Protein AF-A0A0P6X400-F1 (afdb_monomer_lite)

Organism: NCBI:txid1134406

Foldseek 3Di:
DDDDVVVLVVVLVVLVVVLVVLVVVVVVDPDDDPVVVVVSVVVNVVSVVVNVVSVCVNCVPPVVLVVVVVVLVVVLVVLVVVLVVLVVVLVVLVVVCVPDDPVCNVVSVVVNVVSVVVNVVSVVVNVVSVVVVVVSVVVVVVVVVVVVVVVVVVVVVVVCVVDPDDDDDDDDDPPPPPPPPPPVVVVVVVVVVVVVVVVVVVVLVPDPPVVVVCVVDDPDLDQAAADPVLLVVQVVVCVVPLWDKWKWQQPDPLPVLVVVVLVLPFKDWDWDQDPNDTWIFIAGPVRHTSGTTDDPDPPGRPNNNVVNVVVSVVQFPPPDPDTQDNPFDWDDDPPPRSIIITIGRGDDPPPDD

Secondary structure (DSSP, 8-state):
----HHHHHHHHHHHHHHHHHHHHHHHH-SS--HHHHHHHHHHHHHHHHHHHHHHHHHHTTHHHHHHHHHHHHHHHHHHHHHHHHHHHHHHHHHHHHHHS-TTSHHHHHHHHHHHHHHHHHHHHHHHHHHHHHHHHHHHHHHHHHHHHHHHHHHHHHHHHTT--S-------PPP--TT---HHHHHHHHHHHHHHHHHHHHHHHHS-HHHHHHHHH----PPPPP-HHHHHHHHHHHHHHSEEEEEEE--S-HHHHHHHHHHTPSPEEEEEEETTEEEEEEE-TT--EEEEEP-S-TTS-HHHHHHHHHHHHHHS---SS-PPPTT--EE---TTS-EEEEEEE--------

Radius of gyration: 32.49 Å; chains: 1; bounding box: 90×59×94 Å

Structure (mmCIF, N/CA/C/O backbone):
data_AF-A0A0P6X400-F1
#
_entry.id   AF-A0A0P6X400-F1
#
loop_
_atom_site.group_PDB
_atom_site.id
_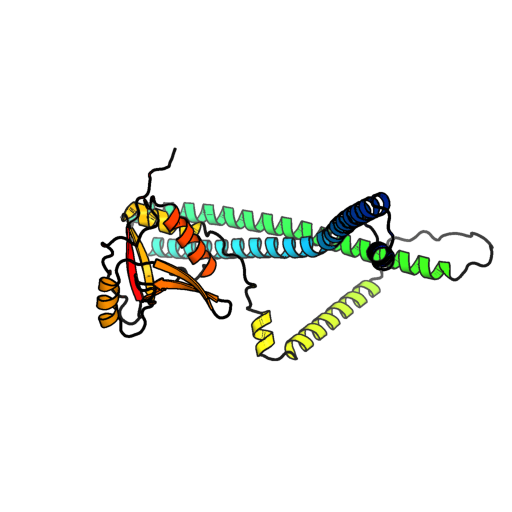atom_site.type_symbol
_atom_site.label_atom_id
_atom_site.label_alt_id
_atom_site.label_comp_id
_atom_site.label_asym_id
_atom_site.label_entity_id
_atom_site.label_seq_id
_atom_site.pdbx_PDB_ins_code
_atom_site.Cartn_x
_atom_site.Cartn_y
_atom_site.Cartn_z
_atom_site.occupancy
_atom_site.B_iso_or_equiv
_atom_site.auth_seq_id
_atom_site.auth_comp_id
_atom_site.auth_asym_id
_atom_site.auth_atom_id
_atom_site.pdbx_PDB_model_num
ATOM 1 N N . MET A 1 1 ? 20.845 -20.833 -17.112 1.00 41.06 1 MET A N 1
ATOM 2 C CA . MET A 1 1 ? 22.098 -20.652 -17.879 1.00 41.06 1 MET A CA 1
ATOM 3 C C . MET A 1 1 ? 22.479 -19.188 -17.724 1.00 41.06 1 MET A C 1
ATOM 5 O O . MET A 1 1 ? 21.819 -18.347 -18.312 1.00 41.06 1 MET A O 1
ATOM 9 N N . THR A 1 2 ? 23.413 -18.855 -16.832 1.00 45.88 2 THR A N 1
ATOM 10 C CA . THR A 1 2 ? 23.735 -17.453 -16.524 1.00 45.88 2 THR A CA 1
ATOM 11 C C . THR A 1 2 ? 24.578 -16.870 -17.655 1.00 45.88 2 THR A C 1
ATOM 13 O O . THR A 1 2 ? 25.769 -17.155 -17.790 1.00 45.88 2 THR A O 1
ATOM 16 N N . ILE A 1 3 ? 23.947 -16.093 -18.535 1.00 58.75 3 ILE A N 1
ATOM 17 C CA . ILE A 1 3 ? 24.665 -15.354 -19.572 1.00 58.75 3 ILE A CA 1
ATOM 18 C C . ILE A 1 3 ? 25.477 -14.275 -18.850 1.00 58.75 3 ILE A C 1
ATOM 20 O O . ILE A 1 3 ? 24.936 -13.489 -18.079 1.00 58.75 3 ILE A O 1
ATOM 24 N N . ASN A 1 4 ? 26.795 -14.257 -19.055 1.00 73.88 4 ASN A N 1
ATOM 25 C CA . ASN A 1 4 ? 27.668 -13.226 -18.494 1.00 73.88 4 ASN A CA 1
ATOM 26 C C . ASN A 1 4 ? 27.120 -11.847 -18.889 1.00 73.88 4 ASN A C 1
ATOM 28 O O . ASN A 1 4 ? 27.061 -11.554 -20.084 1.00 73.88 4 ASN A O 1
ATOM 32 N N . SER A 1 5 ? 26.745 -11.016 -17.910 1.00 68.81 5 SER A N 1
ATOM 33 C CA . SER A 1 5 ? 26.059 -9.742 -18.155 1.00 68.81 5 SER A CA 1
ATOM 34 C C . SER A 1 5 ? 26.814 -8.858 -19.148 1.00 68.81 5 SER A C 1
ATOM 36 O O . SER A 1 5 ? 26.199 -8.277 -20.032 1.00 68.81 5 SER A O 1
ATOM 38 N N . LYS A 1 6 ? 28.154 -8.843 -19.124 1.00 74.12 6 LYS A N 1
ATOM 39 C CA . LYS A 1 6 ? 28.963 -8.090 -20.101 1.00 74.12 6 LYS A CA 1
ATOM 40 C C . LYS A 1 6 ? 28.822 -8.620 -21.530 1.00 74.12 6 LYS A C 1
ATOM 42 O O . LYS A 1 6 ? 28.758 -7.836 -22.471 1.00 74.12 6 LYS A O 1
ATOM 47 N N . LYS A 1 7 ? 28.763 -9.946 -21.702 1.00 78.31 7 LYS A N 1
ATOM 48 C CA . LYS A 1 7 ? 28.518 -10.569 -23.014 1.00 78.31 7 LYS A CA 1
ATOM 49 C C . LYS A 1 7 ? 27.079 -10.338 -23.465 1.00 78.31 7 LYS A C 1
ATOM 51 O O . LYS A 1 7 ? 26.870 -10.093 -24.645 1.00 78.31 7 LYS A O 1
ATOM 56 N N . ALA A 1 8 ? 26.124 -10.364 -22.534 1.00 78.44 8 ALA A N 1
ATOM 57 C CA . ALA A 1 8 ? 24.726 -10.064 -22.815 1.00 78.44 8 ALA A CA 1
ATOM 58 C C . ALA A 1 8 ? 24.560 -8.621 -23.317 1.00 78.44 8 ALA A C 1
ATOM 60 O O . ALA A 1 8 ? 23.994 -8.410 -24.383 1.00 78.44 8 ALA A O 1
ATOM 61 N N . TRP A 1 9 ? 25.152 -7.643 -22.625 1.00 78.06 9 TRP A N 1
ATOM 62 C CA . TRP A 1 9 ? 25.169 -6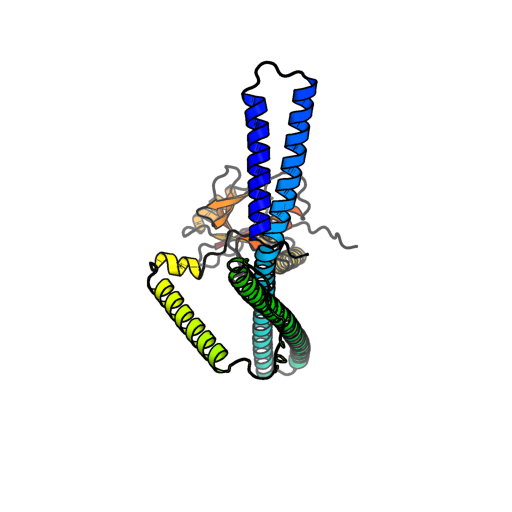.241 -23.053 1.00 78.06 9 TRP A CA 1
ATOM 63 C C . TRP A 1 9 ? 25.850 -6.047 -24.410 1.00 78.06 9 TRP A C 1
ATOM 65 O O . TRP A 1 9 ? 25.322 -5.333 -25.256 1.00 78.06 9 TRP A O 1
ATOM 75 N N . GLY A 1 10 ? 26.980 -6.718 -24.658 1.00 85.19 10 GLY A N 1
ATOM 76 C CA . GLY A 1 10 ? 27.633 -6.686 -25.971 1.00 85.19 10 GLY A CA 1
ATOM 77 C C . GLY A 1 10 ? 26.743 -7.233 -27.092 1.00 85.19 10 GLY A C 1
ATOM 78 O O . GLY A 1 10 ? 26.692 -6.655 -28.175 1.00 85.19 10 GLY A O 1
ATOM 79 N N . PHE A 1 11 ? 25.997 -8.306 -26.818 1.00 83.50 11 PHE A N 1
ATOM 80 C CA . PHE A 1 11 ? 25.040 -8.885 -27.761 1.00 83.50 11 PHE A CA 1
ATOM 81 C C . PHE A 1 11 ? 23.856 -7.940 -28.006 1.00 83.50 11 PHE A C 1
ATOM 83 O O . PHE A 1 11 ? 23.514 -7.678 -29.153 1.00 83.50 11 PHE A O 1
ATOM 90 N N . LEU A 1 12 ? 23.287 -7.351 -26.951 1.00 81.50 12 LEU A N 1
ATOM 91 C CA . LEU A 1 12 ? 22.214 -6.360 -27.059 1.00 81.50 12 LEU A CA 1
ATOM 92 C C . LEU A 1 12 ? 22.645 -5.156 -27.912 1.00 81.50 12 LEU A C 1
ATOM 94 O O . LEU A 1 12 ? 21.946 -4.790 -28.854 1.00 81.50 12 LEU A O 1
ATOM 98 N N . ILE A 1 13 ? 23.817 -4.578 -27.630 1.00 84.62 13 ILE A N 1
ATOM 99 C CA . ILE A 1 13 ? 24.364 -3.449 -28.397 1.00 84.62 13 ILE A CA 1
ATOM 100 C C . ILE A 1 13 ? 24.556 -3.844 -29.864 1.00 84.62 13 ILE A C 1
ATOM 102 O O . ILE A 1 13 ? 24.178 -3.084 -30.753 1.00 84.62 13 ILE A O 1
ATOM 106 N N . PHE A 1 14 ? 25.085 -5.042 -30.131 1.00 88.06 14 PHE A N 1
ATOM 107 C CA . PHE A 1 14 ? 25.232 -5.552 -31.493 1.00 88.06 14 PHE A CA 1
ATOM 108 C C . PHE A 1 14 ? 23.884 -5.628 -32.230 1.00 88.06 14 PHE A C 1
ATOM 110 O O . PHE A 1 14 ? 23.781 -5.142 -33.355 1.00 88.06 14 PHE A O 1
ATOM 117 N N . PHE A 1 15 ? 22.837 -6.160 -31.593 1.00 83.25 15 PHE A N 1
ATOM 118 C CA . PHE A 1 15 ? 21.495 -6.239 -32.183 1.00 83.25 15 PHE A CA 1
ATOM 119 C C . PHE A 1 15 ? 20.856 -4.864 -32.406 1.00 83.25 15 PHE A C 1
ATOM 121 O O . PHE A 1 15 ? 20.209 -4.651 -33.431 1.00 83.25 15 PHE A O 1
ATOM 128 N N . ILE A 1 16 ? 21.074 -3.911 -31.497 1.00 82.00 16 ILE A N 1
ATOM 129 C CA . ILE A 1 16 ? 20.609 -2.527 -31.660 1.00 82.00 16 ILE A CA 1
ATOM 130 C C . ILE A 1 16 ? 21.299 -1.872 -32.863 1.00 82.00 16 ILE A C 1
ATOM 132 O O . ILE A 1 16 ? 20.623 -1.308 -33.722 1.00 82.00 16 ILE A O 1
ATOM 136 N N . VAL A 1 17 ? 22.627 -1.990 -32.973 1.00 88.56 17 VAL A N 1
ATOM 137 C CA . VAL A 1 17 ? 23.395 -1.441 -34.105 1.00 88.56 17 VAL A CA 1
ATOM 138 C C . VAL A 1 17 ? 22.963 -2.082 -35.425 1.00 88.56 17 VAL A C 1
ATOM 140 O O . VAL A 1 17 ? 22.798 -1.380 -36.425 1.00 88.56 17 VAL A O 1
ATOM 143 N N . LEU A 1 18 ? 22.732 -3.396 -35.434 1.00 88.00 18 LEU A N 1
ATOM 144 C CA . LEU A 1 18 ? 22.256 -4.119 -36.611 1.00 88.00 18 LEU A CA 1
ATOM 145 C C . LEU A 1 18 ? 20.854 -3.650 -37.036 1.00 88.00 18 LEU A C 1
ATOM 147 O O . LEU A 1 18 ? 20.630 -3.390 -38.217 1.00 88.00 18 LEU A O 1
ATOM 151 N N . SER A 1 19 ? 19.943 -3.464 -36.078 1.00 84.69 19 SER A N 1
ATOM 152 C CA . SER A 1 19 ? 18.591 -2.947 -36.323 1.00 84.69 19 SER A CA 1
ATOM 153 C C . SER A 1 19 ? 18.614 -1.520 -36.891 1.00 84.69 19 SER A C 1
ATOM 155 O O . SER A 1 19 ? 17.977 -1.243 -37.909 1.00 84.69 19 SER A O 1
ATOM 157 N N . ILE A 1 20 ? 19.433 -0.630 -36.312 1.00 83.62 20 ILE A N 1
ATOM 158 C CA . ILE A 1 20 ? 19.628 0.742 -36.814 1.00 83.62 20 ILE A CA 1
ATOM 159 C C . ILE A 1 20 ? 20.203 0.725 -38.235 1.00 83.62 20 ILE A C 1
ATOM 161 O O . ILE A 1 20 ? 19.745 1.477 -39.092 1.00 83.62 20 ILE A O 1
ATOM 165 N N . SER A 1 21 ? 21.170 -0.153 -38.510 1.00 86.94 21 SER A N 1
ATOM 166 C CA . SER A 1 21 ? 21.789 -0.269 -39.836 1.00 86.94 21 SER A CA 1
ATOM 167 C C . SER A 1 21 ? 20.767 -0.656 -40.904 1.00 86.94 21 SER A C 1
ATOM 169 O O . SER A 1 21 ? 20.756 -0.078 -41.987 1.00 86.94 21 SER A O 1
ATOM 171 N N . VAL A 1 22 ? 19.858 -1.580 -40.586 1.00 85.00 22 VAL A N 1
ATOM 172 C CA . VAL A 1 22 ? 18.764 -1.972 -41.486 1.00 85.00 22 VAL A CA 1
ATOM 173 C C . VAL A 1 22 ? 17.810 -0.806 -41.736 1.00 85.00 22 VAL A C 1
ATOM 175 O O . VAL A 1 22 ? 17.418 -0.564 -42.878 1.00 85.00 22 VAL A O 1
ATOM 178 N N . PHE A 1 23 ? 17.488 -0.039 -40.694 1.00 81.69 23 PHE A N 1
ATOM 179 C CA . PHE A 1 23 ? 16.634 1.141 -40.814 1.00 81.69 23 PHE A CA 1
ATOM 180 C C . PHE A 1 23 ? 17.273 2.232 -41.691 1.00 81.69 23 PHE A C 1
ATOM 182 O O . PHE A 1 23 ? 16.600 2.821 -42.535 1.00 81.69 23 PHE A O 1
ATOM 189 N N . LEU A 1 24 ? 18.582 2.465 -41.543 1.00 84.75 24 LEU A N 1
ATOM 190 C CA . LEU A 1 24 ? 19.340 3.422 -42.354 1.00 84.75 24 LEU A CA 1
ATOM 191 C C . LEU A 1 24 ? 19.434 2.993 -43.823 1.00 84.75 24 LEU A C 1
ATOM 193 O O . LEU A 1 24 ? 19.258 3.826 -44.709 1.00 84.75 24 LEU A O 1
ATOM 197 N N . ILE A 1 25 ? 19.662 1.703 -44.096 1.00 86.50 25 ILE A N 1
ATOM 198 C CA . ILE A 1 25 ? 19.693 1.171 -45.468 1.00 86.50 25 ILE A CA 1
ATOM 199 C C . ILE A 1 25 ? 18.339 1.379 -46.153 1.00 86.50 25 ILE A C 1
ATOM 201 O O . ILE A 1 25 ? 18.301 1.815 -47.304 1.00 86.50 25 ILE A O 1
ATOM 205 N N . GLN A 1 26 ? 17.235 1.126 -45.445 1.00 82.38 26 GLN A N 1
ATOM 206 C CA . GLN A 1 26 ? 15.895 1.387 -45.968 1.00 82.38 26 GLN A CA 1
ATOM 207 C C . GLN A 1 26 ? 15.656 2.885 -46.209 1.00 82.38 26 GLN A C 1
ATOM 209 O O . GLN A 1 26 ? 15.068 3.240 -47.222 1.00 82.38 26 GLN A O 1
ATOM 214 N N . ALA A 1 27 ? 16.128 3.761 -45.316 1.00 80.06 27 ALA A N 1
ATOM 215 C CA . ALA A 1 27 ? 15.918 5.205 -45.420 1.00 80.06 27 ALA A CA 1
ATOM 216 C C . ALA A 1 27 ? 16.695 5.870 -46.572 1.00 80.06 27 ALA A C 1
ATOM 218 O O . ALA A 1 27 ? 16.229 6.859 -47.128 1.00 80.06 27 ALA A O 1
ATOM 219 N N . ILE A 1 28 ? 17.877 5.352 -46.923 1.00 87.44 28 ILE A N 1
ATOM 220 C CA . ILE A 1 28 ? 18.737 5.913 -47.984 1.00 87.44 28 ILE A CA 1
ATOM 221 C C . ILE A 1 28 ? 18.359 5.365 -49.371 1.00 87.44 28 ILE A C 1
ATOM 223 O O . ILE A 1 28 ? 18.670 5.965 -50.401 1.00 87.44 28 ILE A O 1
ATOM 227 N N . SER A 1 29 ? 17.685 4.218 -49.419 1.00 86.81 29 SER A N 1
ATOM 228 C CA . SER A 1 29 ? 17.371 3.543 -50.673 1.00 86.81 29 SER A CA 1
ATOM 229 C C . SER A 1 29 ? 16.054 4.050 -51.263 1.00 86.81 29 SER A C 1
ATOM 231 O O . SER A 1 29 ? 14.976 3.586 -50.901 1.00 86.81 29 SER A O 1
ATOM 233 N N . ASN A 1 30 ? 16.156 4.989 -52.205 1.00 75.88 30 ASN A N 1
ATOM 234 C CA . ASN A 1 30 ? 15.000 5.643 -52.832 1.00 75.88 30 ASN A CA 1
ATOM 235 C C . ASN A 1 30 ? 14.200 4.742 -53.797 1.00 75.88 30 ASN A C 1
ATOM 237 O O . ASN A 1 30 ? 13.030 5.021 -54.031 1.00 75.88 30 ASN A O 1
ATOM 241 N N . ASP A 1 31 ? 14.796 3.659 -54.312 1.00 82.12 31 ASP A N 1
ATOM 242 C CA . ASP A 1 31 ? 14.171 2.728 -55.271 1.00 82.12 31 ASP A CA 1
ATOM 243 C C . ASP A 1 31 ? 14.173 1.287 -54.743 1.00 82.12 31 ASP A C 1
ATOM 245 O O . ASP A 1 31 ? 14.819 0.380 -55.277 1.00 82.12 31 ASP A O 1
ATOM 249 N N . LEU A 1 32 ? 13.462 1.060 -53.640 1.00 81.31 32 LEU A N 1
ATOM 250 C CA . LEU A 1 32 ? 13.300 -0.279 -53.093 1.00 81.31 32 LEU A CA 1
ATOM 251 C C . LEU A 1 32 ? 12.150 -1.024 -53.777 1.00 81.31 32 LEU A C 1
ATOM 253 O O . LEU A 1 32 ? 11.036 -0.513 -53.871 1.00 81.31 32 LEU A O 1
ATOM 257 N N . SER A 1 33 ? 12.376 -2.273 -54.188 1.00 89.19 33 SER A N 1
ATOM 258 C CA . SER A 1 33 ? 11.267 -3.117 -54.638 1.00 89.19 33 SER A CA 1
ATOM 259 C C . SER A 1 33 ? 10.302 -3.403 -53.478 1.00 89.19 33 SER A C 1
ATOM 261 O O . SER A 1 33 ? 10.721 -3.555 -52.328 1.00 89.19 33 SER A O 1
ATOM 263 N N . ASN A 1 34 ? 9.007 -3.546 -53.780 1.00 81.69 34 ASN A N 1
ATOM 264 C CA . ASN A 1 34 ? 7.979 -3.863 -52.775 1.00 81.69 34 ASN A CA 1
ATOM 265 C C . ASN A 1 34 ? 8.313 -5.132 -51.967 1.00 81.69 34 ASN A C 1
ATOM 267 O O . ASN A 1 34 ? 8.018 -5.208 -50.778 1.00 81.69 34 ASN A O 1
ATOM 271 N N . VAL A 1 35 ? 8.972 -6.114 -52.595 1.00 81.00 35 VAL A N 1
ATOM 272 C CA . VAL A 1 35 ? 9.421 -7.349 -51.931 1.00 81.00 35 VAL A CA 1
ATOM 273 C C . VAL A 1 35 ? 10.499 -7.054 -50.885 1.00 81.00 35 VAL A C 1
ATOM 275 O O . VAL A 1 35 ? 10.451 -7.596 -49.782 1.00 81.00 35 VAL A O 1
ATOM 278 N N . LEU A 1 36 ? 11.447 -6.167 -51.199 1.00 78.00 36 LEU A N 1
ATOM 279 C CA . LEU A 1 36 ? 12.506 -5.770 -50.270 1.00 78.00 36 LEU A CA 1
ATOM 280 C C . LEU A 1 36 ? 11.944 -4.947 -49.097 1.00 78.00 36 LEU A C 1
ATOM 282 O O . LEU A 1 36 ? 12.418 -5.072 -47.971 1.00 78.00 36 LEU A O 1
ATOM 286 N N . LEU A 1 37 ? 10.898 -4.153 -49.345 1.00 78.75 37 LEU A N 1
ATOM 287 C CA . LEU A 1 37 ? 10.225 -3.361 -48.315 1.00 78.75 37 LEU A CA 1
ATOM 288 C C . LEU A 1 37 ? 9.506 -4.261 -47.302 1.00 78.75 37 LEU A C 1
ATOM 290 O O . LEU A 1 37 ? 9.697 -4.101 -46.099 1.00 78.75 37 LEU A O 1
ATOM 294 N N . VAL A 1 38 ? 8.761 -5.265 -47.779 1.00 77.50 38 VAL A N 1
ATOM 295 C CA . VAL A 1 38 ? 8.126 -6.279 -46.915 1.00 77.50 38 VAL A CA 1
ATOM 296 C C . VAL A 1 38 ? 9.173 -7.051 -46.105 1.00 77.50 38 VAL A C 1
ATOM 298 O O . VAL A 1 38 ? 8.971 -7.301 -44.917 1.00 77.50 38 VAL A O 1
ATOM 301 N N . PHE A 1 39 ? 10.312 -7.389 -46.715 1.00 77.94 39 PHE A N 1
ATOM 302 C CA . PHE A 1 39 ? 11.412 -8.052 -46.016 1.00 77.94 39 PHE A CA 1
ATOM 303 C C . PHE A 1 39 ? 11.998 -7.188 -44.887 1.00 77.94 39 PHE A C 1
ATOM 305 O O . PHE A 1 39 ? 12.233 -7.701 -43.792 1.00 77.94 39 PHE A O 1
ATOM 312 N N . PHE A 1 40 ? 12.192 -5.883 -45.105 1.00 81.50 40 PHE A N 1
ATOM 313 C CA . PHE A 1 40 ? 12.684 -4.989 -44.052 1.00 81.50 40 PHE A CA 1
ATOM 314 C C . PHE A 1 40 ? 11.688 -4.803 -42.909 1.00 81.50 40 PHE A C 1
ATOM 316 O O . PHE A 1 40 ? 12.104 -4.830 -41.751 1.00 81.50 40 PHE A O 1
ATOM 323 N N . GLU A 1 41 ? 10.392 -4.677 -43.194 1.00 71.00 41 GLU A N 1
ATOM 324 C CA . GLU A 1 41 ? 9.369 -4.611 -42.142 1.00 71.00 41 GLU A CA 1
ATOM 325 C C . GLU A 1 41 ? 9.322 -5.901 -41.310 1.00 71.00 41 GLU A C 1
ATOM 327 O O . GLU A 1 41 ? 9.269 -5.852 -40.079 1.00 71.00 41 GLU A O 1
ATOM 332 N N . PHE A 1 42 ? 9.454 -7.062 -41.956 1.00 76.44 42 PHE A N 1
ATOM 333 C CA . PHE A 1 42 ? 9.587 -8.335 -41.250 1.00 76.44 42 PHE A CA 1
ATOM 334 C C . PHE A 1 42 ? 10.839 -8.376 -40.358 1.00 76.44 42 PHE A C 1
ATOM 336 O O . PHE A 1 42 ? 10.767 -8.786 -39.199 1.00 76.44 42 PHE A O 1
ATOM 343 N N . LEU A 1 43 ? 11.987 -7.910 -40.858 1.00 75.62 43 LEU A N 1
ATOM 344 C CA . LEU A 1 43 ? 13.237 -7.907 -40.097 1.00 75.62 43 LEU A CA 1
ATOM 345 C C . LEU A 1 43 ? 13.169 -6.972 -38.874 1.00 75.62 43 LEU A C 1
ATOM 347 O O . LEU A 1 43 ? 13.633 -7.341 -37.794 1.00 75.62 43 LEU A O 1
ATOM 351 N N . LYS A 1 44 ? 12.540 -5.794 -39.012 1.00 76.12 44 LYS A N 1
ATOM 352 C CA . LYS A 1 44 ? 12.268 -4.877 -37.890 1.00 76.12 44 LYS A CA 1
ATOM 353 C C . LYS A 1 44 ? 11.420 -5.545 -36.813 1.00 76.12 44 LYS A C 1
ATOM 355 O O . LYS A 1 44 ? 11.742 -5.433 -35.632 1.00 76.12 44 LYS A O 1
ATOM 360 N N . PHE A 1 45 ? 10.366 -6.254 -37.216 1.00 77.00 45 PHE A N 1
ATOM 361 C CA . PHE A 1 45 ? 9.490 -6.978 -36.297 1.00 77.00 45 PHE A CA 1
ATOM 362 C C . PHE A 1 45 ? 10.252 -8.056 -35.512 1.00 77.00 45 PHE A C 1
ATOM 364 O O . PHE A 1 45 ? 10.157 -8.109 -34.285 1.00 77.00 45 PHE A O 1
ATOM 371 N N . VAL A 1 46 ? 11.076 -8.858 -36.193 1.00 78.31 46 VAL A N 1
ATOM 372 C CA . VAL A 1 46 ? 11.918 -9.876 -35.543 1.00 78.31 46 VAL A CA 1
ATOM 373 C C . VAL A 1 46 ? 12.897 -9.234 -34.556 1.00 78.31 46 VAL A C 1
ATOM 375 O O . VAL A 1 46 ? 13.010 -9.700 -33.423 1.00 78.31 46 VAL A O 1
ATOM 378 N N . PHE A 1 47 ? 13.560 -8.133 -34.928 1.00 80.38 47 PHE A N 1
ATOM 379 C CA . PHE A 1 47 ? 14.466 -7.439 -34.011 1.00 80.38 47 PHE A CA 1
ATOM 380 C C . PHE A 1 47 ? 13.756 -6.838 -32.800 1.00 80.38 47 PHE A C 1
ATOM 382 O O . PHE A 1 47 ? 14.294 -6.927 -31.699 1.00 80.38 47 PHE A O 1
ATOM 389 N N . ALA A 1 48 ? 12.556 -6.278 -32.965 1.00 76.75 48 ALA A N 1
ATOM 390 C CA . ALA A 1 48 ? 11.772 -5.758 -31.849 1.00 76.75 48 ALA A CA 1
ATOM 391 C C . ALA A 1 48 ? 11.428 -6.862 -30.834 1.00 76.75 48 ALA A C 1
ATOM 393 O O . ALA A 1 48 ? 11.617 -6.663 -29.634 1.00 76.75 48 ALA A O 1
ATOM 394 N N . ILE A 1 49 ? 11.013 -8.044 -31.308 1.00 77.19 49 ILE A N 1
ATOM 395 C CA . ILE A 1 49 ? 10.754 -9.208 -30.446 1.00 77.19 49 ILE A CA 1
ATOM 396 C C . ILE A 1 49 ? 12.034 -9.652 -29.735 1.00 77.19 49 ILE A C 1
ATOM 398 O O . ILE A 1 49 ? 12.030 -9.833 -28.518 1.00 77.19 49 ILE A O 1
ATOM 402 N N . CYS A 1 50 ? 13.138 -9.811 -30.470 1.00 77.75 50 CYS A N 1
ATOM 403 C CA . CYS A 1 50 ? 14.405 -10.241 -29.883 1.00 77.75 50 CYS A CA 1
ATOM 404 C C . CYS A 1 50 ? 14.907 -9.260 -28.818 1.00 77.75 50 CYS A C 1
ATOM 406 O O . CYS A 1 50 ? 15.347 -9.701 -27.763 1.00 77.75 50 CYS A O 1
ATOM 408 N N . ILE A 1 51 ? 14.814 -7.949 -29.064 1.00 79.75 51 ILE A N 1
ATOM 409 C CA . ILE A 1 51 ? 15.205 -6.917 -28.096 1.00 79.75 51 ILE A CA 1
ATOM 410 C C . ILE A 1 51 ? 14.281 -6.947 -26.874 1.00 79.75 51 ILE A C 1
ATOM 412 O O . ILE A 1 51 ? 14.784 -6.909 -25.755 1.00 79.75 51 ILE A O 1
ATOM 416 N N . GLY A 1 52 ? 12.963 -7.070 -27.064 1.00 72.81 52 GLY A N 1
ATOM 417 C CA . GLY A 1 52 ? 11.994 -7.163 -25.968 1.00 72.81 52 GLY A CA 1
ATOM 418 C C . GLY A 1 52 ? 12.278 -8.340 -25.035 1.00 72.81 52 GLY A C 1
ATOM 419 O O . GLY A 1 52 ? 12.452 -8.139 -23.835 1.00 72.81 52 GLY A O 1
ATOM 420 N N . LEU A 1 53 ? 12.450 -9.540 -25.598 1.00 74.81 53 LEU A N 1
ATOM 421 C CA . LEU A 1 53 ? 12.802 -10.742 -24.833 1.00 74.81 53 LEU A CA 1
ATOM 422 C C . LEU A 1 53 ? 14.152 -10.601 -24.115 1.00 74.81 53 LEU A C 1
ATOM 424 O O . LEU A 1 53 ? 14.326 -11.091 -23.002 1.00 74.81 53 LEU A O 1
ATOM 428 N N . PHE A 1 54 ? 15.124 -9.929 -24.735 1.00 75.06 54 PHE A N 1
ATOM 429 C CA . PHE A 1 54 ? 16.448 -9.740 -24.145 1.00 75.06 54 PHE A CA 1
ATOM 430 C C . PHE A 1 54 ? 16.442 -8.719 -23.002 1.00 75.06 54 PHE A C 1
ATOM 432 O O . PHE A 1 54 ? 17.129 -8.912 -22.002 1.00 75.06 54 PHE A O 1
ATOM 439 N N . ILE A 1 55 ? 15.656 -7.647 -23.129 1.00 70.69 55 ILE A N 1
ATOM 440 C CA . ILE A 1 55 ? 15.442 -6.659 -22.066 1.00 70.69 55 ILE A CA 1
ATOM 441 C C . ILE A 1 55 ? 14.704 -7.303 -20.891 1.00 70.69 55 ILE A C 1
ATOM 443 O O . ILE A 1 55 ? 15.117 -7.117 -19.749 1.00 70.69 55 ILE A O 1
ATOM 447 N N . GLU A 1 56 ? 13.666 -8.098 -21.161 1.00 72.25 56 GLU A N 1
ATOM 448 C CA . GLU A 1 56 ? 12.924 -8.839 -20.139 1.00 72.25 56 GLU A CA 1
ATOM 449 C C . GLU A 1 56 ? 13.852 -9.785 -19.368 1.00 72.25 56 GLU A C 1
ATOM 451 O O . GLU A 1 56 ? 13.902 -9.723 -18.145 1.00 72.25 56 GLU A O 1
ATOM 456 N N . LEU A 1 57 ? 14.691 -10.557 -20.067 1.00 72.69 57 LEU A N 1
ATOM 457 C CA . LEU A 1 57 ? 15.706 -11.415 -19.445 1.00 72.69 57 LEU A CA 1
ATOM 458 C C . LEU A 1 57 ? 16.744 -10.641 -18.613 1.00 72.69 57 LEU A C 1
ATOM 460 O O . LEU A 1 57 ? 17.221 -11.161 -17.607 1.00 72.69 57 LEU A O 1
ATOM 464 N N . LEU A 1 58 ? 17.119 -9.425 -19.023 1.00 69.12 58 LEU A N 1
ATOM 465 C CA . LEU A 1 58 ? 18.107 -8.605 -18.310 1.00 69.12 58 LEU A CA 1
ATOM 466 C C . LEU A 1 58 ? 17.533 -7.914 -17.067 1.00 69.12 58 LEU A C 1
ATOM 468 O O . LEU A 1 58 ? 18.235 -7.794 -16.066 1.00 69.12 58 LEU A O 1
ATOM 472 N N . LEU A 1 59 ? 16.282 -7.458 -17.121 1.00 65.94 59 LEU A N 1
ATOM 473 C CA . LEU A 1 59 ? 15.612 -6.789 -16.000 1.00 65.94 59 LEU A CA 1
ATOM 474 C C . LEU A 1 59 ? 15.021 -7.793 -14.997 1.00 65.94 59 LEU A C 1
ATOM 476 O O . LEU A 1 59 ? 14.907 -7.492 -13.810 1.00 65.94 59 LEU A O 1
ATOM 480 N N . SER A 1 60 ? 14.685 -9.000 -15.457 1.00 64.56 60 SER A N 1
ATOM 481 C CA . SER A 1 60 ? 13.916 -9.995 -14.708 1.00 64.56 60 SER A CA 1
ATOM 482 C C . SER A 1 60 ? 14.592 -10.554 -13.461 1.00 64.56 60 SER A C 1
ATOM 484 O O . SER A 1 60 ? 13.872 -11.104 -12.643 1.00 64.56 60 SER A O 1
ATOM 486 N N . GLU A 1 61 ? 15.914 -10.505 -13.289 1.00 65.88 61 GLU A N 1
ATOM 487 C CA . GLU A 1 61 ? 16.545 -11.212 -12.159 1.00 65.88 61 GLU A CA 1
ATOM 488 C C . GLU A 1 61 ? 16.886 -10.263 -11.005 1.00 65.88 61 GLU A C 1
ATOM 490 O O . GLU A 1 61 ? 16.526 -10.517 -9.859 1.00 65.88 61 GLU A O 1
ATOM 495 N N . GLU A 1 62 ? 17.518 -9.124 -11.296 1.00 64.12 62 GLU A N 1
ATOM 496 C CA . GLU A 1 62 ? 17.940 -8.174 -10.261 1.00 64.12 62 GLU A CA 1
ATOM 497 C C . GLU A 1 62 ? 16.773 -7.324 -9.744 1.00 64.12 62 GLU A C 1
ATOM 499 O O . GLU A 1 62 ? 16.604 -7.188 -8.531 1.00 64.12 62 GLU A O 1
ATOM 504 N N . SER A 1 63 ? 15.918 -6.815 -10.638 1.00 60.75 63 SER A N 1
ATOM 505 C CA . SER A 1 63 ? 14.726 -6.060 -10.233 1.00 60.75 63 SER A CA 1
ATOM 506 C C . SER A 1 63 ? 13.718 -6.955 -9.514 1.00 60.75 63 SER A C 1
ATOM 508 O O . SER A 1 63 ? 13.159 -6.541 -8.505 1.00 60.75 63 SER A O 1
ATOM 510 N N . TYR A 1 64 ? 13.563 -8.207 -9.951 1.00 61.75 64 TYR A N 1
ATOM 511 C CA . TYR A 1 64 ? 12.696 -9.184 -9.289 1.00 61.75 64 TYR A CA 1
ATOM 512 C C . TYR A 1 64 ? 13.201 -9.576 -7.901 1.00 61.75 64 TYR A C 1
ATOM 514 O O . TYR A 1 64 ? 12.406 -9.642 -6.969 1.00 61.75 64 TYR A O 1
ATOM 522 N N . GLN A 1 65 ? 14.512 -9.778 -7.715 1.00 64.62 65 GLN A N 1
ATOM 523 C CA . GLN A 1 65 ? 15.057 -10.052 -6.382 1.00 64.62 65 GLN A CA 1
ATOM 524 C C . GLN A 1 65 ? 14.880 -8.866 -5.433 1.00 64.62 65 GLN A C 1
ATOM 526 O O . GLN A 1 65 ? 14.473 -9.060 -4.289 1.00 64.62 65 GLN A O 1
ATOM 531 N N . GLN A 1 66 ? 15.128 -7.639 -5.899 1.00 70.00 66 GLN A N 1
ATOM 532 C CA . GLN A 1 66 ? 14.889 -6.443 -5.090 1.00 70.00 66 GLN A CA 1
ATOM 533 C C . GLN A 1 66 ? 13.402 -6.260 -4.766 1.00 70.00 66 GLN A C 1
ATOM 535 O O . GLN A 1 66 ? 13.053 -5.858 -3.657 1.00 70.00 66 GLN A O 1
ATOM 540 N N . GLU A 1 67 ? 12.515 -6.555 -5.713 1.00 65.38 67 GLU A N 1
ATOM 541 C CA . GLU A 1 67 ? 11.073 -6.427 -5.525 1.00 65.38 67 GLU A CA 1
ATOM 542 C C . GLU A 1 67 ? 10.526 -7.498 -4.576 1.00 65.38 67 GLU A C 1
ATOM 544 O O . GLU A 1 67 ? 9.790 -7.157 -3.650 1.00 65.38 67 GLU A O 1
ATOM 549 N N . ILE A 1 68 ? 10.971 -8.755 -4.694 1.00 64.56 68 ILE A N 1
ATOM 550 C CA . ILE A 1 68 ? 10.665 -9.812 -3.719 1.00 64.56 68 ILE A CA 1
ATOM 551 C C . ILE A 1 68 ? 11.161 -9.418 -2.333 1.00 64.56 68 ILE A C 1
ATOM 553 O O . ILE A 1 68 ? 10.381 -9.474 -1.388 1.00 64.56 68 ILE A O 1
ATOM 557 N N . GLN A 1 69 ? 12.413 -8.975 -2.193 1.00 70.62 69 GLN A N 1
ATOM 558 C CA . GLN A 1 69 ? 12.947 -8.556 -0.893 1.00 70.62 69 GLN A CA 1
ATOM 559 C C . GLN A 1 69 ? 12.080 -7.466 -0.259 1.00 70.62 69 GLN A C 1
ATOM 561 O O . GLN A 1 69 ? 11.721 -7.571 0.913 1.00 70.62 69 GLN A O 1
ATOM 566 N N . ARG A 1 70 ? 11.678 -6.449 -1.031 1.00 70.69 70 ARG A N 1
ATOM 567 C CA . ARG A 1 70 ? 10.781 -5.393 -0.535 1.00 70.69 70 ARG A CA 1
ATOM 568 C C . ARG A 1 70 ? 9.420 -5.945 -0.121 1.00 70.69 70 ARG A C 1
ATOM 570 O O . ARG A 1 70 ? 8.910 -5.553 0.926 1.00 70.69 70 ARG A O 1
ATOM 577 N N . VAL A 1 71 ? 8.832 -6.843 -0.912 1.00 63.03 71 VAL A N 1
ATOM 578 C CA . VAL A 1 71 ? 7.529 -7.455 -0.609 1.00 63.03 71 VAL A CA 1
ATOM 579 C C . VAL A 1 71 ? 7.604 -8.308 0.656 1.00 63.03 71 VAL A C 1
ATOM 581 O O . VAL A 1 71 ? 6.741 -8.172 1.519 1.00 63.03 71 VAL A O 1
ATOM 584 N N . VAL A 1 72 ? 8.642 -9.130 0.804 1.00 67.69 72 VAL A N 1
ATOM 585 C CA . VAL A 1 72 ? 8.826 -10.027 1.954 1.00 67.69 72 VAL A CA 1
ATOM 586 C C . VAL A 1 72 ? 9.111 -9.228 3.226 1.00 67.69 72 VAL A C 1
ATOM 588 O O . VAL A 1 72 ? 8.465 -9.459 4.245 1.00 67.69 72 VAL A O 1
ATOM 591 N N . VAL A 1 73 ? 9.997 -8.226 3.174 1.00 70.88 73 VAL A N 1
ATOM 592 C CA . VAL A 1 73 ? 10.262 -7.331 4.317 1.00 70.88 73 VAL A CA 1
ATOM 593 C C . VAL A 1 73 ? 9.000 -6.559 4.709 1.00 70.88 73 VAL A C 1
ATOM 595 O O . VAL A 1 73 ? 8.688 -6.432 5.893 1.00 70.88 73 VAL A O 1
ATOM 598 N N . SER A 1 74 ? 8.233 -6.076 3.726 1.00 66.06 74 SER A N 1
ATOM 599 C CA . SER A 1 74 ? 6.959 -5.402 3.983 1.00 66.06 74 SER A CA 1
ATOM 600 C C . SER A 1 74 ? 5.921 -6.339 4.608 1.00 66.06 74 SER A C 1
ATOM 602 O O . SER A 1 74 ? 5.196 -5.907 5.505 1.00 66.06 74 SER A O 1
ATOM 604 N N . ALA A 1 75 ? 5.844 -7.595 4.159 1.00 64.56 75 ALA A N 1
ATOM 605 C CA . ALA A 1 75 ? 4.945 -8.602 4.716 1.00 64.56 75 ALA A CA 1
ATOM 606 C C . ALA A 1 75 ? 5.320 -8.945 6.164 1.00 64.56 75 ALA A C 1
ATOM 608 O O . ALA A 1 75 ? 4.458 -8.870 7.037 1.00 64.56 75 ALA A O 1
ATOM 609 N N . TYR A 1 76 ? 6.603 -9.208 6.435 1.00 74.56 76 TYR A N 1
ATOM 610 C CA . TYR A 1 76 ? 7.114 -9.462 7.784 1.00 74.56 76 TYR A CA 1
ATOM 611 C C . TYR A 1 76 ? 6.798 -8.308 8.741 1.00 74.56 76 TYR A C 1
ATOM 613 O O . TYR A 1 76 ? 6.233 -8.527 9.809 1.00 74.56 76 TYR A O 1
ATOM 621 N N . ARG A 1 77 ? 7.079 -7.059 8.336 1.00 69.94 77 ARG A N 1
ATOM 622 C CA . ARG A 1 77 ? 6.768 -5.876 9.153 1.00 69.94 77 ARG A CA 1
ATOM 623 C C . ARG A 1 77 ? 5.280 -5.799 9.492 1.00 69.94 77 ARG A C 1
ATOM 625 O O . ARG A 1 77 ? 4.929 -5.537 10.636 1.00 69.94 77 ARG A O 1
ATOM 632 N N . ARG A 1 78 ? 4.407 -6.069 8.517 1.00 59.38 78 ARG A N 1
ATOM 633 C CA . ARG A 1 78 ? 2.956 -6.041 8.727 1.00 59.38 78 ARG A CA 1
ATOM 634 C C . ARG A 1 78 ? 2.495 -7.108 9.717 1.00 59.38 78 ARG A C 1
ATOM 636 O O . ARG A 1 78 ? 1.617 -6.825 10.523 1.00 59.38 78 ARG A O 1
ATOM 643 N N . ILE A 1 79 ? 3.066 -8.307 9.655 1.00 67.88 79 ILE A N 1
ATOM 644 C CA . ILE A 1 79 ? 2.748 -9.388 10.596 1.00 67.88 79 ILE A CA 1
ATOM 645 C C . ILE A 1 79 ? 3.242 -9.024 11.997 1.00 67.88 79 ILE A C 1
ATOM 647 O O . ILE A 1 79 ? 2.455 -9.100 12.932 1.00 67.88 79 ILE A O 1
ATOM 651 N N . SER A 1 80 ? 4.461 -8.491 12.113 1.00 76.75 80 SER A N 1
ATOM 652 C CA . SER A 1 80 ? 5.003 -7.989 13.382 1.00 76.75 80 SER A CA 1
ATOM 653 C C . SER A 1 80 ? 4.131 -6.904 14.020 1.00 76.75 80 SER A C 1
ATOM 655 O O . SER A 1 80 ? 3.903 -6.900 15.230 1.00 76.75 80 SER A O 1
ATOM 657 N N . ASP A 1 81 ? 3.600 -5.980 13.218 1.00 65.69 81 ASP A N 1
ATOM 658 C CA . ASP A 1 81 ? 2.712 -4.931 13.720 1.00 65.69 81 ASP A CA 1
ATOM 659 C C . ASP A 1 81 ? 1.340 -5.491 14.152 1.00 65.69 81 ASP A C 1
ATOM 661 O O . ASP A 1 81 ? 0.779 -5.031 15.149 1.00 65.69 81 ASP A O 1
ATOM 665 N N . ILE A 1 82 ? 0.826 -6.525 13.471 1.00 65.00 82 ILE A N 1
ATOM 666 C CA . ILE A 1 82 ? -0.362 -7.269 13.920 1.00 65.00 82 ILE A CA 1
ATOM 667 C C . ILE A 1 82 ? -0.077 -7.972 15.254 1.00 65.00 82 ILE A C 1
ATOM 669 O O . ILE A 1 82 ? -0.901 -7.878 16.163 1.00 65.00 82 ILE A O 1
ATOM 673 N N . GLY A 1 83 ? 1.089 -8.611 15.401 1.00 72.88 83 GLY A N 1
ATOM 674 C CA . GLY A 1 83 ? 1.522 -9.255 16.643 1.00 72.88 83 GLY A CA 1
ATOM 675 C C . GLY A 1 83 ? 1.492 -8.288 17.824 1.00 72.88 83 GLY A C 1
ATOM 676 O O . GLY A 1 83 ? 0.819 -8.551 18.819 1.00 72.88 83 GLY A O 1
ATOM 677 N N . LYS A 1 84 ? 2.096 -7.100 17.670 1.00 76.94 84 LYS A N 1
ATOM 678 C CA . LYS A 1 84 ? 2.052 -6.033 18.690 1.00 76.94 84 LYS A CA 1
ATOM 679 C C . LYS A 1 84 ? 0.625 -5.609 19.039 1.00 76.94 84 LYS A C 1
ATOM 681 O O . LYS A 1 84 ? 0.314 -5.435 20.213 1.00 76.94 84 LYS A O 1
ATOM 686 N N . SER A 1 85 ? -0.244 -5.452 18.036 1.00 63.81 85 SER A N 1
ATOM 687 C CA . SER A 1 85 ? -1.643 -5.071 18.262 1.00 63.81 85 SER A CA 1
ATOM 688 C C . SER A 1 85 ? -2.406 -6.126 19.064 1.00 63.81 85 SER A C 1
ATOM 690 O O . SER A 1 85 ? -3.253 -5.765 19.879 1.00 63.81 85 SER A O 1
ATOM 692 N N . ILE A 1 86 ? -2.128 -7.412 18.839 1.00 77.25 86 ILE A N 1
ATOM 693 C CA . ILE A 1 86 ? -2.736 -8.502 19.607 1.00 77.25 86 ILE A CA 1
ATOM 694 C C . ILE A 1 86 ? -2.194 -8.512 21.034 1.00 77.25 86 ILE A C 1
ATOM 696 O O . ILE A 1 86 ? -2.986 -8.650 21.961 1.00 77.25 86 ILE A O 1
ATOM 700 N N . SER A 1 87 ? -0.890 -8.295 21.230 1.00 82.69 87 SER A N 1
ATOM 701 C CA . SER A 1 87 ? -0.310 -8.196 22.574 1.00 82.69 87 SER A CA 1
ATOM 702 C C . SER A 1 87 ? -0.937 -7.060 23.385 1.00 82.69 87 SER A C 1
ATOM 704 O O . SER A 1 87 ? -1.336 -7.276 24.525 1.00 82.69 87 SER A O 1
ATOM 706 N N . SER A 1 88 ? -1.135 -5.879 22.786 1.00 78.88 88 SER A N 1
ATOM 707 C CA . SER A 1 88 ? -1.871 -4.790 23.446 1.00 78.88 88 SER A CA 1
ATOM 708 C C . SER A 1 88 ? -3.329 -5.164 23.741 1.00 78.88 88 SER A C 1
ATOM 710 O O . SER A 1 88 ? -3.836 -4.852 24.814 1.00 78.88 88 SER A O 1
ATOM 712 N N . MET A 1 89 ? -4.002 -5.885 22.835 1.00 77.75 89 MET A N 1
ATOM 713 C CA . MET A 1 89 ? -5.365 -6.375 23.077 1.00 77.75 89 MET A CA 1
ATOM 714 C C . MET A 1 89 ? -5.420 -7.357 24.257 1.00 77.75 89 MET A C 1
ATOM 716 O O . MET A 1 89 ? -6.354 -7.301 25.052 1.00 77.75 89 MET A O 1
ATOM 720 N N . GLN A 1 90 ? -4.431 -8.244 24.390 1.00 87.50 90 GLN A N 1
ATOM 721 C CA . GLN A 1 90 ? -4.317 -9.161 25.527 1.00 87.50 90 GLN A CA 1
ATOM 722 C C . GLN A 1 90 ? -4.118 -8.394 26.840 1.00 87.50 90 GLN A C 1
ATOM 724 O O . GLN A 1 90 ? -4.806 -8.690 27.816 1.00 87.50 90 GLN A O 1
ATOM 729 N N . GLU A 1 91 ? -3.256 -7.371 26.853 1.00 89.50 91 GLU A N 1
ATOM 730 C CA . GLU A 1 91 ? -3.067 -6.494 28.017 1.00 89.50 91 GLU A CA 1
ATOM 731 C C . GLU A 1 91 ? -4.367 -5.778 28.415 1.00 89.50 91 GLU A C 1
ATOM 733 O O . GLU A 1 91 ? -4.707 -5.718 29.600 1.00 89.50 91 GLU A O 1
ATOM 738 N N . ASP A 1 92 ? -5.130 -5.276 27.441 1.00 81.69 92 ASP A N 1
ATOM 739 C CA . ASP A 1 92 ? -6.428 -4.643 27.682 1.00 81.69 92 ASP A CA 1
ATOM 740 C C . ASP A 1 92 ? -7.448 -5.642 28.247 1.00 81.69 92 ASP A C 1
ATOM 742 O O . ASP A 1 92 ? -8.146 -5.338 29.219 1.00 81.69 92 ASP A O 1
ATOM 746 N N . ILE A 1 93 ? -7.518 -6.855 27.689 1.00 89.31 93 ILE A N 1
ATOM 747 C CA . ILE A 1 93 ? -8.388 -7.928 28.190 1.00 89.31 93 ILE A CA 1
ATOM 748 C C . ILE A 1 93 ? -8.009 -8.296 29.626 1.00 89.31 93 ILE A C 1
ATOM 750 O O . ILE A 1 93 ? -8.889 -8.400 30.482 1.00 89.31 93 ILE A O 1
ATOM 754 N N . ASP A 1 94 ? -6.718 -8.426 29.922 1.00 91.69 94 ASP A N 1
ATOM 755 C CA . ASP A 1 94 ? -6.237 -8.707 31.271 1.00 91.69 94 ASP A CA 1
ATOM 756 C C . ASP A 1 94 ? -6.634 -7.597 32.248 1.00 91.69 94 ASP A C 1
ATOM 758 O O . ASP A 1 94 ? -7.129 -7.882 33.342 1.00 91.69 94 ASP A O 1
ATOM 762 N N . GLN A 1 95 ? -6.522 -6.327 31.857 1.00 91.50 95 GLN A N 1
ATOM 763 C CA . GLN A 1 95 ? -7.009 -5.216 32.676 1.00 91.50 95 GLN A CA 1
ATOM 764 C C . GLN A 1 95 ? -8.529 -5.263 32.892 1.00 91.50 95 GLN A C 1
ATOM 766 O O . GLN A 1 95 ? -9.000 -4.951 33.990 1.00 91.50 95 GLN A O 1
ATOM 771 N N . LEU A 1 96 ? -9.308 -5.657 31.879 1.00 89.31 96 LEU A N 1
ATOM 772 C CA . LEU A 1 96 ? -10.761 -5.809 31.990 1.00 89.31 96 LEU A CA 1
ATOM 773 C C . LEU A 1 96 ? -11.140 -6.938 32.957 1.00 89.31 96 LEU A C 1
ATOM 775 O O . LEU A 1 96 ? -12.015 -6.732 33.799 1.00 89.31 96 LEU A O 1
ATOM 779 N N . ILE A 1 97 ? -10.446 -8.081 32.905 1.00 90.25 97 ILE A N 1
ATOM 780 C CA . ILE A 1 97 ? -10.633 -9.204 33.841 1.00 90.25 97 ILE A CA 1
ATOM 781 C C . ILE A 1 97 ? -10.458 -8.738 35.292 1.00 90.25 97 ILE A C 1
ATOM 783 O O . ILE A 1 97 ? -11.254 -9.098 36.156 1.00 90.25 97 ILE A O 1
ATOM 787 N N . HIS A 1 98 ? -9.462 -7.888 35.562 1.00 91.62 98 HIS A N 1
ATOM 788 C CA . HIS A 1 98 ? -9.204 -7.376 36.911 1.00 91.62 98 HIS A CA 1
ATOM 789 C C . HIS A 1 98 ? -10.217 -6.317 37.382 1.00 91.62 98 HIS A C 1
ATOM 791 O O . HIS A 1 98 ? -10.366 -6.114 38.587 1.00 91.62 98 HIS A O 1
ATOM 797 N N . ARG A 1 99 ? -10.891 -5.607 36.464 1.00 90.81 99 ARG A N 1
ATOM 798 C CA . ARG A 1 99 ? -11.781 -4.474 36.791 1.00 90.81 99 ARG A CA 1
ATOM 799 C C . ARG A 1 99 ? -13.270 -4.827 36.848 1.00 90.81 99 ARG A C 1
ATOM 801 O O . ARG A 1 99 ? -14.017 -4.095 37.497 1.00 90.81 99 ARG A O 1
ATOM 808 N N . TYR A 1 100 ? -13.728 -5.879 36.168 1.00 86.38 100 TYR A N 1
ATOM 809 C CA . TYR A 1 100 ? -15.161 -6.176 36.031 1.00 86.38 100 TYR A CA 1
ATOM 810 C C . TYR A 1 100 ? -15.698 -7.175 37.081 1.00 86.38 100 TYR A C 1
ATOM 812 O O . TYR A 1 100 ? -15.000 -8.109 37.467 1.00 86.38 100 TYR A O 1
ATOM 820 N N . PRO A 1 101 ? -16.959 -7.017 37.540 1.00 80.06 101 PRO A N 1
ATOM 821 C CA . PRO A 1 101 ? -17.617 -7.973 38.432 1.00 80.06 101 PRO A CA 1
ATOM 822 C C . PRO A 1 101 ? -17.853 -9.346 37.770 1.00 80.06 101 PRO A C 1
ATOM 824 O O . PRO A 1 101 ? -17.972 -9.467 36.550 1.00 80.06 101 PRO A O 1
ATOM 827 N N . THR A 1 102 ? -17.982 -10.386 38.601 1.00 80.50 102 THR A N 1
ATOM 828 C CA . THR A 1 102 ? -18.024 -11.819 38.229 1.00 80.50 102 THR A CA 1
ATOM 829 C C . THR A 1 102 ? -19.070 -12.207 37.182 1.00 80.50 102 THR A C 1
ATOM 831 O O . THR A 1 102 ? -18.914 -13.229 36.522 1.00 80.50 102 THR A O 1
ATOM 834 N N . ASN A 1 103 ? -20.124 -11.415 36.988 1.00 82.31 103 ASN A N 1
ATOM 835 C CA . ASN A 1 103 ? -21.210 -11.738 36.061 1.00 82.31 103 ASN A CA 1
ATOM 836 C C . ASN A 1 103 ? -20.850 -11.586 34.570 1.00 82.31 103 ASN A C 1
ATOM 838 O O . ASN A 1 103 ? -21.563 -12.144 33.743 1.00 82.31 103 ASN A O 1
ATOM 842 N N . LYS A 1 104 ? -19.767 -10.876 34.220 1.00 83.81 104 LYS A N 1
ATOM 843 C CA . LYS A 1 104 ? -19.246 -10.780 32.836 1.00 83.81 104 LYS A CA 1
ATOM 844 C C . LYS A 1 104 ? -17.904 -11.482 32.632 1.00 83.81 104 LYS A C 1
ATOM 846 O O . LYS A 1 104 ? -17.374 -11.490 31.524 1.00 83.81 104 LYS A O 1
ATOM 851 N N . LEU A 1 105 ? -17.361 -12.082 33.690 1.00 88.38 105 LEU A N 1
ATOM 852 C CA . LEU A 1 105 ? -16.026 -12.671 33.686 1.00 88.38 105 LEU A CA 1
ATOM 853 C C . LEU A 1 105 ? -15.889 -13.772 32.625 1.00 88.38 105 LEU A C 1
ATOM 855 O O . LEU A 1 105 ? -14.916 -13.780 31.883 1.00 88.38 105 LEU A O 1
ATOM 859 N N . HIS A 1 106 ? -16.907 -14.624 32.479 1.00 86.19 106 HIS A N 1
ATOM 860 C CA . HIS A 1 106 ? -16.886 -15.729 31.518 1.00 86.19 106 HIS A CA 1
ATOM 861 C C . HIS A 1 106 ? -16.804 -15.271 30.048 1.00 86.19 106 HIS A C 1
ATOM 863 O O . HIS A 1 106 ? -16.103 -15.878 29.236 1.00 86.19 106 HIS A O 1
ATOM 869 N N . GLU A 1 107 ? -17.491 -14.179 29.693 1.00 81.56 107 GLU A N 1
ATOM 870 C CA . GLU A 1 107 ? -17.431 -13.614 28.338 1.00 81.56 107 GLU A CA 1
ATOM 871 C C . GLU A 1 107 ? -16.042 -13.031 28.052 1.00 81.56 107 GLU A C 1
ATOM 873 O O . GLU A 1 107 ? -15.477 -13.273 26.986 1.00 81.56 107 GLU A O 1
ATOM 878 N N . ILE A 1 108 ? -15.460 -12.322 29.024 1.00 86.38 108 ILE A N 1
ATOM 879 C CA . ILE A 1 108 ? -14.123 -11.728 28.900 1.00 86.38 108 ILE A CA 1
ATOM 880 C C . ILE A 1 108 ? -13.044 -12.823 28.835 1.00 86.38 108 ILE A C 1
ATOM 882 O O . ILE A 1 108 ? -12.144 -12.738 28.004 1.00 86.38 108 ILE A O 1
ATOM 886 N N . GLU A 1 109 ? -13.157 -13.889 29.631 1.00 84.38 109 GLU A N 1
ATOM 887 C CA . GLU A 1 109 ? -12.267 -15.058 29.557 1.00 84.38 109 GLU A CA 1
ATOM 888 C C . GLU A 1 109 ? -12.348 -15.758 28.195 1.00 84.38 109 GLU A C 1
ATOM 890 O O . GLU A 1 109 ? -11.327 -16.153 27.638 1.00 84.38 109 GLU A O 1
ATOM 895 N N . THR A 1 110 ? -13.543 -15.857 27.605 1.00 81.12 110 THR A N 1
ATOM 896 C CA . THR A 1 110 ? -13.707 -16.412 26.252 1.00 81.12 110 THR A CA 1
ATOM 897 C C . THR A 1 110 ? -13.011 -15.539 25.203 1.00 81.12 110 THR A C 1
ATOM 899 O O . THR A 1 110 ? -12.379 -16.058 24.281 1.00 81.12 110 THR A O 1
ATOM 902 N N . ILE A 1 111 ? -13.096 -14.211 25.340 1.00 79.81 111 ILE A N 1
ATOM 903 C CA . ILE A 1 111 ? -12.376 -13.268 24.472 1.00 79.81 111 ILE A CA 1
ATOM 904 C C . ILE A 1 111 ? -10.861 -13.413 24.667 1.00 79.81 111 ILE A C 1
ATOM 906 O O . ILE A 1 111 ? -10.135 -13.408 23.675 1.00 79.81 111 ILE A O 1
ATOM 910 N N . LYS A 1 112 ? -10.389 -13.621 25.904 1.00 89.00 112 LYS A N 1
ATOM 911 C CA . LYS A 1 112 ? -8.975 -13.881 26.201 1.00 89.00 112 LYS A CA 1
ATOM 912 C C . LYS A 1 112 ? -8.456 -15.130 25.495 1.00 89.00 112 LYS A C 1
ATOM 914 O O . LYS A 1 112 ? -7.458 -15.045 24.794 1.00 89.00 112 LYS A O 1
ATOM 919 N N . VAL A 1 113 ? -9.164 -16.257 25.604 1.00 85.69 113 VAL A N 1
ATOM 920 C CA . VAL A 1 113 ? -8.765 -17.509 24.934 1.00 85.69 113 VAL A CA 1
ATOM 921 C C . VAL A 1 113 ? -8.633 -17.303 23.422 1.00 85.69 113 VAL A C 1
ATOM 923 O O . VAL A 1 113 ? -7.651 -17.731 22.824 1.00 85.69 113 VAL A O 1
ATOM 926 N N . ARG A 1 114 ? -9.571 -16.575 22.801 1.00 68.31 114 ARG A N 1
ATOM 927 C CA . ARG A 1 114 ? -9.486 -16.240 21.369 1.00 68.31 114 ARG A CA 1
ATOM 928 C C . ARG A 1 114 ? -8.317 -15.309 21.051 1.00 68.31 114 ARG A C 1
ATOM 930 O O . ARG A 1 114 ? -7.681 -15.474 20.016 1.00 68.31 114 ARG A O 1
ATOM 937 N N . ALA A 1 115 ? -8.038 -14.330 21.910 1.00 78.31 115 ALA A N 1
ATOM 938 C CA . ALA A 1 115 ? -6.887 -13.444 21.757 1.00 78.31 115 ALA A CA 1
ATOM 939 C C . ALA A 1 115 ? -5.571 -14.234 21.796 1.00 78.31 115 ALA A C 1
ATOM 941 O O . ALA A 1 115 ? -4.721 -14.028 20.933 1.00 78.31 115 ALA A O 1
ATOM 942 N N . ASP A 1 116 ? -5.448 -15.181 22.729 1.00 82.50 116 ASP A N 1
ATOM 943 C CA . ASP A 1 116 ? -4.287 -16.064 22.869 1.00 82.50 116 ASP A CA 1
ATOM 944 C C . ASP A 1 116 ? -4.117 -16.981 21.646 1.00 82.50 116 ASP A C 1
ATOM 946 O O . ASP A 1 116 ? -3.007 -17.146 21.140 1.00 82.50 116 ASP A O 1
ATOM 950 N N . GLU A 1 117 ? -5.207 -17.542 21.113 1.00 73.88 117 GLU A N 1
ATOM 951 C CA . GLU A 1 117 ? -5.182 -18.326 19.869 1.00 73.88 117 GLU A CA 1
ATOM 952 C C . GLU A 1 117 ? -4.687 -17.497 18.675 1.00 73.88 117 GLU A C 1
ATOM 954 O O . GLU A 1 117 ? -3.838 -17.954 17.906 1.00 73.88 117 GLU A O 1
ATOM 959 N N . ILE A 1 118 ? -5.181 -16.263 18.522 1.00 70.56 118 ILE A N 1
ATOM 960 C CA . ILE A 1 118 ? -4.739 -15.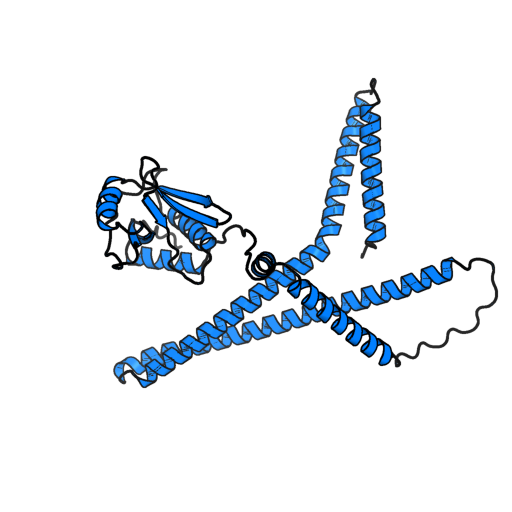361 17.451 1.00 70.56 118 ILE A CA 1
ATOM 961 C C . ILE A 1 118 ? -3.264 -14.980 17.656 1.00 70.56 118 ILE A C 1
ATOM 963 O O . ILE A 1 118 ? -2.502 -15.004 16.689 1.00 70.56 118 ILE A O 1
ATOM 967 N N . ALA A 1 119 ? -2.840 -14.689 18.890 1.00 80.56 119 ALA A N 1
ATOM 968 C CA . ALA A 1 119 ? -1.450 -14.371 19.218 1.00 80.56 119 ALA A CA 1
ATOM 969 C C . ALA A 1 119 ? -0.507 -15.517 18.832 1.00 80.56 119 ALA A C 1
ATOM 971 O O . ALA A 1 119 ? 0.492 -15.293 18.151 1.00 80.56 119 ALA A O 1
ATOM 972 N N . ASN A 1 120 ? -0.864 -16.752 19.193 1.00 79.12 120 ASN A N 1
ATOM 973 C CA . ASN A 1 120 ? -0.087 -17.945 18.859 1.00 79.12 120 ASN A CA 1
ATOM 974 C C . ASN A 1 120 ? 0.007 -18.168 17.342 1.00 79.12 120 ASN A C 1
ATOM 976 O O . ASN A 1 120 ? 1.079 -18.486 16.830 1.00 79.12 120 ASN A O 1
ATOM 980 N N . ASN A 1 121 ? -1.088 -17.956 16.604 1.00 73.06 121 ASN A N 1
ATOM 981 C CA . ASN A 1 121 ? -1.090 -18.072 15.143 1.00 73.06 121 ASN A CA 1
ATOM 982 C C . ASN A 1 121 ? -0.208 -17.010 14.473 1.00 73.06 121 ASN A C 1
ATOM 984 O O . ASN A 1 121 ? 0.468 -17.298 13.483 1.00 73.06 121 ASN A O 1
ATOM 988 N N . VAL A 1 122 ? -0.199 -15.784 15.004 1.00 74.75 122 VAL A N 1
ATOM 989 C CA . VAL A 1 122 ? 0.656 -14.711 14.489 1.00 74.75 122 VAL A CA 1
ATOM 990 C C . VAL A 1 122 ? 2.119 -14.971 14.818 1.00 74.75 122 VAL A C 1
ATOM 992 O O . VAL A 1 122 ? 2.931 -14.891 13.906 1.00 74.75 122 VAL A O 1
ATOM 995 N N . ALA A 1 123 ? 2.447 -15.384 16.043 1.00 77.69 123 ALA A N 1
ATOM 996 C CA . ALA A 1 123 ? 3.810 -15.765 16.414 1.00 77.69 123 ALA A CA 1
ATOM 997 C C . ALA A 1 123 ? 4.343 -16.913 15.535 1.00 77.69 123 ALA A C 1
ATOM 999 O O . ALA A 1 123 ? 5.432 -16.812 14.979 1.00 77.69 123 ALA A O 1
ATOM 1000 N N . SER A 1 124 ? 3.532 -17.954 15.307 1.00 81.19 124 SER A N 1
ATOM 1001 C CA . SER A 1 124 ? 3.886 -19.038 14.379 1.00 81.19 124 SER A CA 1
ATOM 1002 C C . SER A 1 124 ? 4.100 -18.529 12.951 1.00 81.19 124 SER A C 1
ATOM 1004 O O . SER A 1 124 ? 5.003 -18.993 12.261 1.00 81.19 124 SER A O 1
ATOM 1006 N N . SER A 1 125 ? 3.284 -17.572 12.498 1.00 70.56 125 SER A N 1
ATOM 1007 C CA . SER A 1 125 ? 3.457 -16.968 11.175 1.00 70.56 125 SER A CA 1
ATOM 1008 C C . SER A 1 125 ? 4.746 -16.147 11.107 1.00 70.56 125 SER A C 1
ATOM 1010 O O . SER A 1 125 ? 5.456 -16.217 10.109 1.00 70.56 125 SER A O 1
ATOM 1012 N N . GLU A 1 126 ? 5.077 -15.375 12.145 1.00 73.44 126 GLU A N 1
ATOM 1013 C CA . GLU A 1 126 ? 6.340 -14.631 12.226 1.00 73.44 126 GLU A CA 1
ATOM 1014 C C . GLU A 1 126 ? 7.544 -15.565 12.106 1.00 73.44 126 GLU A C 1
ATOM 1016 O O . GLU A 1 126 ? 8.437 -15.288 11.303 1.00 73.44 126 GLU A O 1
ATOM 1021 N N . ASP A 1 127 ? 7.535 -16.688 12.826 1.00 77.94 127 ASP A N 1
ATOM 1022 C CA . ASP A 1 127 ? 8.594 -17.698 12.764 1.00 77.94 127 ASP A CA 1
ATOM 1023 C C . ASP A 1 127 ? 8.747 -18.287 11.352 1.00 77.94 127 ASP A C 1
ATOM 1025 O O . ASP A 1 127 ? 9.863 -18.348 10.823 1.00 77.94 127 ASP A O 1
ATOM 1029 N N . ASP A 1 128 ? 7.637 -18.630 10.690 1.00 72.56 128 ASP A N 1
ATOM 1030 C CA . ASP A 1 128 ? 7.642 -19.119 9.305 1.00 72.56 128 ASP A CA 1
ATOM 1031 C C . ASP A 1 128 ? 8.240 -18.087 8.333 1.00 72.56 128 ASP A C 1
ATOM 1033 O O . ASP A 1 128 ? 9.034 -18.430 7.448 1.00 72.56 128 ASP A O 1
ATOM 1037 N N . TRP A 1 129 ? 7.902 -16.804 8.505 1.00 75.69 129 TRP A N 1
ATOM 1038 C CA . TRP A 1 129 ? 8.456 -15.718 7.693 1.00 75.69 129 TRP A CA 1
ATOM 1039 C C . TRP A 1 129 ? 9.935 -15.466 7.979 1.00 75.69 129 TRP A C 1
ATOM 1041 O O . TRP A 1 129 ? 10.692 -15.192 7.046 1.00 75.69 129 TRP A O 1
ATOM 1051 N N . ILE A 1 130 ? 10.372 -15.588 9.233 1.00 77.44 130 ILE A N 1
ATOM 1052 C CA . ILE A 1 130 ? 11.785 -15.499 9.611 1.00 77.44 130 ILE A CA 1
ATOM 1053 C C . ILE A 1 130 ? 12.574 -16.637 8.960 1.00 77.44 130 ILE A C 1
ATOM 1055 O O . ILE A 1 130 ? 13.652 -16.404 8.410 1.00 77.44 130 ILE A O 1
ATOM 1059 N N . ASP A 1 131 ? 12.056 -17.861 8.982 1.00 78.88 131 ASP A N 1
ATOM 1060 C CA . ASP A 1 131 ? 12.726 -19.010 8.377 1.00 78.88 131 ASP A CA 1
ATOM 1061 C C . ASP A 1 131 ? 12.732 -18.949 6.847 1.00 78.88 131 ASP A C 1
ATOM 1063 O O . ASP A 1 131 ? 13.733 -19.312 6.216 1.00 78.88 131 ASP A O 1
ATOM 1067 N N . PHE A 1 132 ? 11.666 -18.426 6.239 1.00 74.81 132 PHE A N 1
ATOM 1068 C CA . PHE A 1 132 ? 11.639 -18.086 4.818 1.00 74.81 132 PHE A CA 1
ATOM 1069 C C . PHE A 1 132 ? 12.716 -17.042 4.473 1.00 74.81 132 PHE A C 1
ATOM 1071 O O . PHE A 1 132 ? 13.549 -17.276 3.595 1.00 74.81 132 PHE A O 1
ATOM 1078 N N . LEU A 1 133 ? 12.786 -15.943 5.230 1.00 70.38 133 LEU A N 1
ATOM 1079 C CA . LEU A 1 133 ? 13.794 -14.892 5.063 1.00 70.38 133 LEU A CA 1
ATOM 1080 C C . LEU A 1 133 ? 15.224 -15.420 5.229 1.00 70.38 133 LEU A C 1
ATOM 1082 O O . LEU A 1 133 ? 16.096 -15.091 4.428 1.00 70.38 133 LEU A O 1
ATOM 1086 N N . LYS A 1 134 ? 15.482 -16.274 6.227 1.00 76.88 134 LYS A N 1
ATOM 1087 C CA . LYS A 1 134 ? 16.798 -16.906 6.426 1.00 76.88 134 LYS A CA 1
ATOM 1088 C C . LYS A 1 134 ? 17.210 -17.759 5.225 1.00 76.88 134 LYS A C 1
ATOM 1090 O O . LYS A 1 134 ? 18.382 -17.736 4.844 1.00 76.88 134 LYS A O 1
ATOM 1095 N N . LYS A 1 135 ? 16.279 -18.520 4.632 1.00 78.38 135 LYS A N 1
ATOM 1096 C CA . LYS A 1 135 ? 16.552 -19.331 3.431 1.00 78.38 135 LYS A CA 1
ATOM 1097 C C . LYS A 1 135 ? 16.935 -18.447 2.245 1.00 78.38 135 LYS A C 1
ATOM 1099 O O . LYS A 1 135 ? 17.933 -18.741 1.587 1.00 78.38 135 LYS A O 1
ATOM 1104 N N . ASP A 1 136 ? 16.209 -17.356 2.028 1.00 70.94 136 ASP A N 1
ATOM 1105 C CA . ASP A 1 136 ? 16.485 -16.417 0.937 1.00 70.94 136 ASP A CA 1
ATOM 1106 C C . ASP A 1 136 ? 17.801 -15.656 1.143 1.00 70.94 136 ASP A C 1
ATOM 1108 O O . ASP A 1 136 ? 18.598 -15.548 0.210 1.00 70.94 136 ASP A O 1
ATOM 1112 N N . ILE A 1 137 ? 18.095 -15.207 2.369 1.00 71.31 137 ILE A N 1
ATOM 1113 C CA . ILE A 1 137 ? 19.386 -14.588 2.717 1.00 71.31 137 ILE A CA 1
ATOM 1114 C C . ILE A 1 137 ? 20.534 -15.555 2.413 1.00 71.31 137 ILE A C 1
ATOM 1116 O O . ILE A 1 137 ? 21.489 -15.186 1.731 1.00 71.31 137 ILE A O 1
ATOM 1120 N N . LYS A 1 138 ? 20.421 -16.819 2.833 1.00 75.06 138 LYS A N 1
ATOM 1121 C CA . LYS A 1 138 ? 21.443 -17.836 2.558 1.00 75.06 138 LYS A CA 1
ATOM 1122 C C . LYS A 1 138 ? 21.611 -18.099 1.057 1.00 75.06 138 LYS A C 1
ATOM 1124 O O . LYS A 1 138 ? 22.734 -18.258 0.580 1.00 75.06 138 LYS A O 1
ATOM 1129 N N . ALA A 1 139 ? 20.517 -18.121 0.295 1.00 71.12 139 ALA A N 1
ATOM 1130 C CA . ALA A 1 139 ? 20.572 -18.264 -1.158 1.00 71.12 139 ALA A CA 1
ATOM 1131 C C . ALA A 1 139 ? 21.290 -17.074 -1.821 1.00 71.12 139 ALA A C 1
ATOM 1133 O O . ALA A 1 139 ? 22.105 -17.267 -2.726 1.00 71.12 139 ALA A O 1
ATOM 1134 N N . LEU A 1 140 ? 21.049 -15.851 -1.343 1.00 67.88 140 LEU A N 1
ATOM 1135 C CA . LEU A 1 140 ? 21.727 -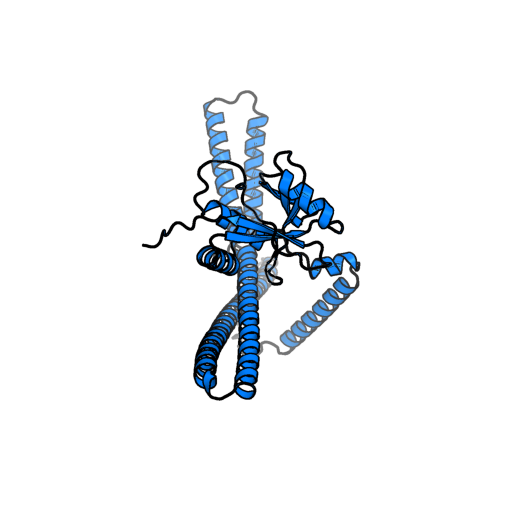14.641 -1.815 1.00 67.88 140 LEU A CA 1
ATOM 1136 C C . LEU A 1 140 ? 23.224 -14.656 -1.489 1.00 67.88 140 LEU A C 1
ATOM 1138 O O . LEU A 1 140 ? 24.038 -14.371 -2.369 1.00 67.88 140 LEU A O 1
ATOM 1142 N N . GLU A 1 141 ? 23.601 -15.060 -0.276 1.00 72.25 141 GLU A N 1
ATOM 1143 C CA . GLU A 1 141 ? 25.003 -15.241 0.117 1.00 72.25 141 GLU A CA 1
ATOM 1144 C C . GLU A 1 141 ? 25.707 -16.284 -0.765 1.00 72.25 141 GLU A C 1
ATOM 1146 O O . GLU A 1 141 ? 26.848 -16.082 -1.194 1.00 72.25 141 GLU A O 1
ATOM 1151 N N . GLU A 1 142 ? 25.033 -17.390 -1.101 1.00 76.44 142 GLU A N 1
ATOM 1152 C CA . GLU A 1 142 ? 25.561 -18.387 -2.034 1.00 76.44 142 GLU A CA 1
ATOM 1153 C C . GLU A 1 142 ? 25.731 -17.830 -3.453 1.00 76.44 142 GLU A C 1
ATOM 1155 O O . GLU A 1 142 ? 26.756 -18.092 -4.095 1.00 76.44 142 GLU A O 1
ATOM 1160 N N . ILE A 1 143 ? 24.772 -17.040 -3.948 1.00 72.25 143 ILE A N 1
ATOM 1161 C CA . ILE A 1 143 ? 24.875 -16.353 -5.243 1.00 72.25 143 ILE A CA 1
ATOM 1162 C C . ILE A 1 143 ? 26.067 -15.392 -5.233 1.00 72.25 143 ILE A C 1
ATOM 1164 O O . ILE A 1 143 ? 26.863 -15.394 -6.176 1.00 72.25 143 ILE A O 1
ATOM 1168 N N . GLU A 1 144 ? 26.242 -14.606 -4.172 1.00 70.88 144 GLU A N 1
ATOM 1169 C CA . GLU A 1 144 ? 27.361 -13.674 -4.041 1.00 70.88 144 GLU A CA 1
ATOM 1170 C C . GLU A 1 144 ? 28.703 -14.416 -3.965 1.00 70.88 144 GLU A C 1
ATOM 1172 O O . GLU A 1 144 ? 29.661 -14.060 -4.661 1.00 70.88 144 GLU A O 1
ATOM 1177 N N . LYS A 1 145 ? 28.770 -15.511 -3.199 1.00 80.62 145 LYS A N 1
ATOM 1178 C CA . LYS A 1 145 ? 29.948 -16.384 -3.120 1.00 80.62 145 LYS A CA 1
ATOM 1179 C C . LYS A 1 145 ? 30.306 -16.956 -4.491 1.00 80.62 145 LYS A C 1
ATOM 1181 O O . LYS A 1 145 ? 31.476 -16.906 -4.881 1.00 80.62 145 LYS A O 1
ATOM 1186 N N . ARG A 1 146 ? 29.320 -17.436 -5.257 1.00 77.00 146 ARG A N 1
ATOM 1187 C CA . ARG A 1 146 ? 29.520 -17.927 -6.632 1.00 77.00 146 ARG A CA 1
ATOM 1188 C C . ARG A 1 146 ? 29.958 -16.805 -7.575 1.00 77.00 146 ARG A C 1
ATOM 1190 O O . ARG A 1 146 ? 30.893 -17.010 -8.346 1.00 77.00 146 ARG A O 1
ATOM 1197 N N . LYS A 1 147 ? 29.372 -15.604 -7.484 1.00 71.44 147 LYS A N 1
ATOM 1198 C CA . LYS A 1 147 ? 29.806 -14.421 -8.256 1.00 71.44 147 LYS A CA 1
ATOM 1199 C C . LYS A 1 147 ? 31.271 -14.074 -7.963 1.00 71.44 147 LYS A C 1
ATOM 1201 O O . LYS A 1 147 ? 32.051 -13.910 -8.901 1.00 71.44 147 LYS A O 1
ATOM 1206 N N . LYS A 1 148 ? 31.680 -14.056 -6.688 1.00 77.62 148 LYS A N 1
ATOM 1207 C CA . LYS A 1 148 ? 33.078 -13.828 -6.271 1.00 77.62 148 LYS A CA 1
ATOM 1208 C C . LYS A 1 148 ? 34.020 -14.914 -6.797 1.00 77.62 148 LYS A C 1
ATOM 1210 O O . LYS A 1 148 ? 35.115 -14.598 -7.259 1.00 77.62 148 LYS A O 1
ATOM 1215 N N . GLN A 1 149 ? 33.611 -16.183 -6.772 1.00 80.25 149 GLN A N 1
ATOM 1216 C CA . GLN A 1 149 ? 34.393 -17.285 -7.348 1.00 80.25 149 GLN A CA 1
ATOM 1217 C C . GLN A 1 149 ? 34.561 -17.138 -8.866 1.00 80.25 149 GLN A C 1
ATOM 1219 O O . GLN A 1 149 ? 35.683 -17.233 -9.363 1.00 80.25 149 GLN A O 1
ATOM 1224 N N . ILE A 1 150 ? 33.484 -16.826 -9.594 1.00 75.19 150 ILE A N 1
ATOM 1225 C CA . ILE A 1 150 ? 33.527 -16.561 -11.040 1.00 75.19 150 ILE A CA 1
ATOM 1226 C C . ILE A 1 150 ? 34.460 -15.385 -11.344 1.00 75.19 150 ILE A C 1
ATOM 1228 O O . ILE A 1 150 ? 35.263 -15.462 -12.272 1.00 75.19 150 ILE A O 1
ATOM 1232 N N . GLN A 1 151 ? 34.410 -14.314 -10.550 1.00 73.50 151 GLN A N 1
ATOM 1233 C CA . GLN A 1 151 ? 35.281 -13.155 -10.725 1.00 73.50 151 GLN A CA 1
ATOM 1234 C C . GLN A 1 151 ? 36.755 -13.492 -10.461 1.00 73.50 151 GLN A C 1
ATOM 1236 O O . GLN A 1 151 ? 37.617 -13.096 -11.245 1.00 73.50 151 GLN A O 1
ATOM 1241 N N . LYS A 1 152 ? 37.056 -14.278 -9.416 1.00 81.56 152 LYS A N 1
ATOM 1242 C CA . LYS A 1 152 ? 38.413 -14.789 -9.165 1.00 81.56 152 LYS A CA 1
ATOM 1243 C C . LYS A 1 152 ? 38.915 -15.603 -10.360 1.00 81.56 152 LYS A C 1
ATOM 1245 O O . LYS A 1 152 ? 39.982 -15.300 -10.882 1.00 81.56 152 LYS A O 1
ATOM 1250 N N . ILE A 1 153 ? 38.128 -16.566 -10.846 1.00 78.75 153 ILE A N 1
ATOM 1251 C CA . ILE A 1 153 ? 38.474 -17.398 -12.015 1.00 78.75 153 ILE A CA 1
ATOM 1252 C C . ILE A 1 153 ? 38.667 -16.538 -13.274 1.00 78.75 153 ILE A C 1
ATOM 1254 O O . ILE A 1 153 ? 39.632 -16.735 -14.010 1.00 78.75 153 ILE A O 1
ATOM 1258 N N . SER A 1 154 ? 37.803 -15.545 -13.501 1.00 71.44 154 SER A N 1
ATOM 1259 C CA . SER A 1 154 ? 37.931 -14.590 -14.608 1.00 71.44 154 SER A CA 1
ATOM 1260 C C . SER A 1 154 ? 39.245 -13.807 -14.539 1.00 71.44 154 SER A C 1
ATOM 1262 O O . SER A 1 154 ? 39.904 -13.630 -15.561 1.00 71.44 154 SER A O 1
ATOM 1264 N N . ASN A 1 155 ? 39.651 -13.362 -13.348 1.00 71.44 155 ASN A N 1
ATOM 1265 C CA . ASN A 1 155 ? 40.909 -12.639 -13.152 1.00 71.44 155 ASN A CA 1
ATOM 1266 C C . ASN A 1 155 ? 42.129 -13.544 -13.384 1.00 71.44 155 ASN A C 1
ATOM 1268 O O . ASN A 1 155 ? 43.109 -13.103 -13.985 1.00 71.44 155 ASN A O 1
ATOM 1272 N N . TYR A 1 156 ? 42.061 -14.819 -12.980 1.00 70.19 156 TYR A N 1
ATOM 1273 C CA . TYR A 1 156 ? 43.097 -15.800 -13.313 1.00 70.19 156 TYR A CA 1
ATOM 1274 C C . TYR A 1 156 ? 43.171 -16.041 -14.826 1.00 70.19 156 TYR A C 1
ATOM 1276 O O . TYR A 1 156 ? 44.246 -15.920 -15.404 1.00 70.19 156 TYR A O 1
ATOM 1284 N N . SER A 1 157 ? 42.044 -16.279 -15.503 1.00 58.53 157 SER A N 1
ATOM 1285 C CA . SER A 1 157 ? 41.999 -16.470 -16.962 1.00 58.53 157 SER A CA 1
ATOM 1286 C C . SER A 1 157 ? 42.579 -15.275 -17.735 1.00 58.53 157 SER A C 1
ATOM 1288 O O . SER A 1 157 ? 43.321 -15.466 -18.700 1.00 58.53 157 SER A O 1
ATOM 1290 N N . HIS A 1 158 ? 42.330 -14.045 -17.275 1.00 55.66 158 HIS A N 1
ATOM 1291 C CA . HIS A 1 158 ? 42.889 -12.843 -17.898 1.00 55.66 158 HIS A CA 1
ATOM 1292 C C . HIS A 1 158 ? 44.413 -12.735 -17.715 1.00 55.66 158 HIS A C 1
ATOM 1294 O O . HIS A 1 158 ? 45.116 -12.321 -18.634 1.00 55.66 158 HIS A O 1
ATOM 1300 N N . LYS A 1 159 ? 44.943 -13.194 -16.572 1.00 57.12 159 LYS A N 1
ATOM 1301 C CA . LYS A 1 159 ? 46.388 -13.241 -16.300 1.00 57.12 159 LYS A CA 1
ATOM 1302 C C . LYS A 1 159 ? 47.128 -14.252 -17.190 1.00 57.12 159 LYS A C 1
ATOM 1304 O O . LYS A 1 159 ? 48.253 -13.979 -17.596 1.00 57.12 159 LYS A O 1
ATOM 1309 N N . TYR A 1 160 ? 46.497 -15.376 -17.539 1.00 52.72 160 TYR A N 1
ATOM 1310 C CA . TYR A 1 160 ? 47.100 -16.410 -18.397 1.00 52.72 160 TYR A CA 1
ATOM 1311 C C . TYR A 1 160 ? 46.907 -16.174 -19.904 1.00 52.72 160 TYR A C 1
ATOM 1313 O O . TYR A 1 160 ? 47.633 -16.749 -20.707 1.00 52.72 160 TYR A O 1
ATOM 1321 N N . THR A 1 161 ? 45.999 -15.280 -20.310 1.00 50.28 161 THR A N 1
ATOM 1322 C CA . THR A 1 161 ? 45.791 -14.945 -21.735 1.00 50.28 161 THR A CA 1
ATOM 1323 C C . THR A 1 161 ? 46.879 -14.005 -22.291 1.00 50.28 161 THR A C 1
ATOM 1325 O O . THR A 1 161 ? 47.026 -13.883 -23.501 1.00 50.28 161 THR A O 1
ATOM 1328 N N . ILE A 1 162 ? 47.702 -13.381 -21.436 1.00 52.84 162 ILE A N 1
ATOM 1329 C CA . ILE A 1 162 ? 48.816 -12.500 -21.852 1.00 52.84 162 ILE A CA 1
ATOM 1330 C C . ILE A 1 162 ? 50.141 -13.282 -22.028 1.00 52.84 162 ILE A C 1
ATOM 1332 O O . ILE A 1 162 ? 51.123 -12.745 -22.531 1.00 52.84 162 ILE A O 1
ATOM 1336 N N . GLN A 1 163 ? 50.181 -14.578 -21.691 1.00 46.88 163 GLN A N 1
ATOM 1337 C CA . GLN A 1 163 ? 51.365 -15.431 -21.865 1.00 46.88 163 GLN A CA 1
ATOM 1338 C C . GLN A 1 163 ? 51.095 -16.591 -22.830 1.00 46.88 163 GLN A C 1
ATOM 1340 O O . GLN A 1 163 ? 51.142 -17.759 -22.460 1.00 46.88 163 GLN A O 1
ATOM 1345 N N . THR A 1 164 ? 50.849 -16.280 -24.102 1.00 43.97 164 THR A N 1
ATOM 1346 C CA . THR A 1 164 ? 50.997 -17.261 -25.188 1.00 43.97 164 THR A CA 1
ATOM 1347 C C . THR A 1 164 ? 52.259 -16.977 -25.996 1.00 43.97 164 THR A C 1
ATOM 1349 O O . THR A 1 164 ? 52.246 -16.222 -26.966 1.00 43.97 164 THR A O 1
ATOM 1352 N N . SER A 1 165 ? 53.355 -17.608 -25.572 1.00 38.31 165 SER A N 1
ATOM 1353 C CA . SER A 1 165 ? 54.503 -18.077 -26.370 1.00 38.31 165 SER A CA 1
ATOM 1354 C C . SER A 1 165 ? 55.292 -19.091 -25.517 1.00 38.31 165 SER A C 1
ATOM 1356 O O . SER A 1 165 ? 55.185 -19.055 -24.294 1.00 38.31 165 SER A O 1
ATOM 1358 N N . PRO A 1 166 ? 55.963 -20.083 -26.125 1.00 52.44 166 PRO A N 1
ATOM 1359 C CA . PRO A 1 166 ? 55.405 -21.427 -26.223 1.00 52.44 166 PRO A CA 1
ATOM 1360 C C . PRO A 1 166 ? 55.917 -22.398 -25.149 1.00 52.44 166 PRO A C 1
ATOM 1362 O O . PRO A 1 166 ? 57.057 -22.320 -24.708 1.00 52.44 166 PRO A O 1
ATOM 1365 N N . ILE A 1 167 ? 55.041 -23.354 -24.819 1.00 57.53 167 ILE A N 1
ATOM 1366 C CA . ILE A 1 167 ? 55.297 -24.745 -24.408 1.00 57.53 167 ILE A CA 1
ATOM 1367 C C . ILE A 1 167 ? 56.635 -24.976 -23.688 1.00 57.53 167 ILE A C 1
ATOM 1369 O O . ILE A 1 167 ? 57.655 -25.225 -24.330 1.00 57.53 167 ILE A O 1
ATOM 1373 N N . ARG A 1 168 ? 56.592 -25.085 -22.356 1.00 47.31 168 ARG A N 1
ATOM 1374 C CA . ARG A 1 168 ? 57.412 -26.069 -21.641 1.00 47.31 168 ARG A CA 1
ATOM 1375 C C . ARG A 1 168 ? 56.807 -26.439 -20.288 1.00 47.31 168 ARG A C 1
ATOM 1377 O O . ARG A 1 168 ? 56.684 -25.605 -19.406 1.00 47.31 168 ARG A O 1
ATOM 1384 N N . GLN A 1 169 ? 56.495 -27.732 -20.219 1.00 43.09 169 GLN A N 1
ATOM 1385 C CA . GLN A 1 169 ? 56.484 -28.613 -19.052 1.00 43.09 169 GLN A CA 1
ATOM 1386 C C . GLN A 1 169 ? 55.414 -28.345 -17.985 1.00 43.09 169 GLN A C 1
ATOM 1388 O O . GLN A 1 169 ? 55.529 -27.479 -17.127 1.00 43.09 169 GLN A O 1
ATOM 1393 N N . LEU A 1 170 ? 54.375 -29.186 -18.069 1.00 56.31 170 LEU A N 1
ATOM 1394 C CA . LEU A 1 170 ? 53.595 -29.632 -16.925 1.00 56.31 170 LEU A CA 1
ATOM 1395 C C . LEU A 1 170 ? 54.549 -30.235 -15.891 1.00 56.31 170 LEU A C 1
ATOM 1397 O O . LEU A 1 170 ? 55.116 -31.289 -16.160 1.00 56.31 170 LEU A O 1
ATOM 1401 N N . GLU A 1 171 ? 54.639 -29.626 -14.719 1.00 47.94 171 GLU A N 1
ATOM 1402 C CA . GLU A 1 171 ? 54.976 -30.327 -13.484 1.00 47.94 171 GLU A CA 1
ATOM 1403 C C . GLU A 1 171 ? 54.054 -29.808 -12.372 1.00 47.94 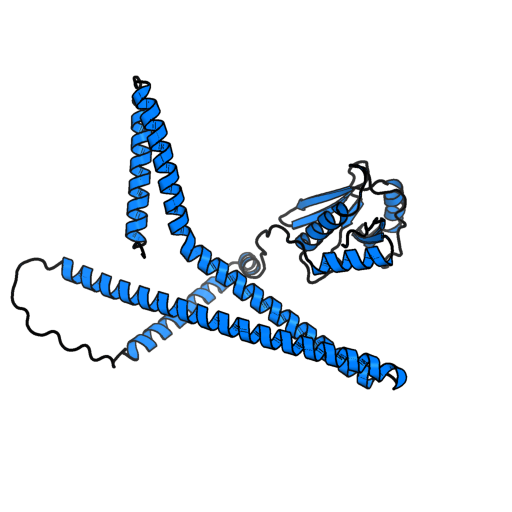171 GLU A C 1
ATOM 1405 O O . GLU A 1 171 ? 53.961 -28.610 -12.117 1.00 47.94 171 GLU A O 1
ATOM 1410 N N . GLU A 1 172 ? 53.300 -30.767 -11.830 1.00 48.09 172 GLU A N 1
ATOM 1411 C CA . GLU A 1 172 ? 52.633 -30.821 -10.526 1.00 48.09 172 GLU A CA 1
ATOM 1412 C C . GLU A 1 172 ? 51.803 -29.610 -10.063 1.00 48.09 172 GLU A C 1
ATOM 1414 O O . GLU A 1 172 ? 52.286 -28.621 -9.516 1.00 48.09 172 GLU A O 1
ATOM 1419 N N . PHE A 1 173 ? 50.479 -29.764 -10.178 1.00 42.19 173 PHE A N 1
ATOM 1420 C CA . PHE A 1 173 ? 49.523 -28.988 -9.393 1.00 42.19 173 PHE A CA 1
ATOM 1421 C C . PHE A 1 173 ? 49.622 -29.408 -7.916 1.00 42.19 173 PHE A C 1
ATOM 1423 O O . PHE A 1 173 ? 49.352 -30.574 -7.622 1.00 42.19 173 PHE A O 1
ATOM 1430 N N . PRO A 1 174 ? 49.941 -28.501 -6.975 1.00 46.44 174 PRO A N 1
ATOM 1431 C CA . PRO A 1 174 ? 49.819 -28.813 -5.562 1.00 46.44 174 PRO A CA 1
ATOM 1432 C C . PRO A 1 174 ? 48.335 -28.953 -5.210 1.00 46.44 174 PRO A C 1
ATOM 1434 O O . PRO A 1 174 ? 47.510 -28.113 -5.586 1.00 46.44 174 PRO A O 1
ATOM 1437 N N . GLU A 1 175 ? 48.001 -30.024 -4.490 1.00 47.16 175 GLU A N 1
ATOM 1438 C CA . GLU A 1 175 ? 46.685 -30.231 -3.897 1.00 47.16 175 GLU A CA 1
ATOM 1439 C C . GLU A 1 175 ? 46.261 -28.974 -3.129 1.00 47.16 175 GLU A C 1
ATOM 1441 O O . GLU A 1 175 ? 46.934 -28.512 -2.204 1.00 47.16 175 GLU A O 1
ATOM 1446 N N . ILE A 1 176 ? 45.131 -28.396 -3.540 1.00 48.12 176 ILE A N 1
ATOM 1447 C CA . ILE A 1 176 ? 44.512 -27.257 -2.869 1.00 48.12 176 ILE A CA 1
ATOM 1448 C C . ILE A 1 176 ? 44.002 -27.760 -1.515 1.00 48.12 176 ILE A C 1
ATOM 1450 O O . ILE A 1 176 ? 42.902 -28.296 -1.394 1.00 48.12 176 ILE A O 1
ATOM 1454 N N . SER A 1 177 ? 44.847 -27.599 -0.498 1.00 44.88 177 SER A N 1
ATOM 1455 C CA . SER A 1 177 ? 44.499 -27.720 0.914 1.00 44.88 177 SER A CA 1
ATOM 1456 C C . SER A 1 177 ? 43.316 -26.797 1.225 1.00 44.88 177 SER A C 1
ATOM 1458 O O . SER A 1 177 ? 43.429 -25.571 1.214 1.00 44.88 177 SER A O 1
ATOM 1460 N N . ASN A 1 178 ? 42.162 -27.400 1.499 1.00 51.28 178 ASN A N 1
ATOM 1461 C CA . ASN A 1 178 ? 40.885 -26.731 1.754 1.00 51.28 178 ASN A CA 1
ATOM 1462 C C . ASN A 1 178 ? 40.777 -26.029 3.126 1.00 51.28 178 ASN A C 1
ATOM 1464 O O . ASN A 1 178 ? 39.668 -25.707 3.537 1.00 51.28 178 ASN A O 1
ATOM 1468 N N . ASN A 1 179 ? 41.876 -25.757 3.839 1.00 52.28 179 ASN A N 1
ATOM 1469 C CA . ASN A 1 179 ? 41.806 -25.283 5.232 1.00 52.28 179 ASN A CA 1
ATOM 1470 C C . ASN A 1 179 ? 42.511 -23.956 5.540 1.00 52.28 179 ASN A C 1
ATOM 1472 O O . ASN A 1 179 ? 42.737 -23.643 6.704 1.00 52.28 179 ASN A O 1
ATOM 1476 N N . VAL A 1 180 ? 42.784 -23.123 4.535 1.00 51.25 180 VAL A N 1
ATOM 1477 C CA . VAL A 1 180 ? 43.207 -21.732 4.771 1.00 51.25 180 VAL A CA 1
ATOM 1478 C C . VAL A 1 180 ? 42.409 -20.798 3.863 1.00 51.25 180 VAL A C 1
ATOM 1480 O O . VAL A 1 180 ? 42.930 -20.164 2.949 1.00 51.25 180 VAL A O 1
ATOM 1483 N N . ILE A 1 181 ? 41.097 -20.705 4.100 1.00 57.09 181 ILE A N 1
ATOM 1484 C CA . ILE A 1 181 ? 40.413 -19.437 3.823 1.00 57.09 181 ILE A CA 1
ATOM 1485 C C . ILE A 1 181 ? 40.998 -18.476 4.852 1.00 57.09 181 ILE A C 1
ATOM 1487 O O . ILE A 1 181 ? 40.579 -18.470 6.004 1.00 57.09 181 ILE A O 1
ATOM 1491 N N . ASP A 1 182 ? 42.053 -17.777 4.432 1.00 65.31 182 ASP A N 1
ATOM 1492 C CA . ASP A 1 182 ? 42.845 -16.854 5.236 1.00 65.31 182 ASP A CA 1
ATOM 1493 C C . ASP A 1 182 ? 41.921 -15.987 6.096 1.00 65.31 182 ASP A C 1
ATOM 1495 O O . ASP A 1 182 ? 41.197 -15.125 5.594 1.00 65.31 182 ASP A O 1
ATOM 1499 N N . GLU A 1 183 ? 41.978 -16.180 7.409 1.00 65.69 183 GLU A N 1
ATOM 1500 C CA . GLU A 1 183 ? 41.311 -15.350 8.419 1.00 65.69 183 GLU A CA 1
ATOM 1501 C C . GLU A 1 183 ? 41.637 -13.853 8.207 1.00 65.69 183 GLU A C 1
ATOM 1503 O O . GLU A 1 183 ? 40.847 -12.955 8.491 1.00 65.69 183 GLU A O 1
ATOM 1508 N N . LYS A 1 184 ? 42.792 -13.590 7.583 1.00 72.19 184 LYS A N 1
ATOM 1509 C CA . LYS A 1 184 ? 43.250 -12.284 7.111 1.00 72.19 184 LYS A CA 1
ATOM 1510 C C . LYS A 1 184 ? 42.390 -11.691 5.983 1.00 72.19 184 LYS A C 1
ATOM 1512 O O . LYS A 1 184 ? 42.173 -10.482 5.967 1.00 72.19 184 LYS A O 1
ATOM 1517 N N . MET A 1 185 ? 41.884 -12.506 5.053 1.00 68.12 185 MET A N 1
ATOM 1518 C CA . MET A 1 185 ? 40.968 -12.060 3.991 1.00 68.12 185 MET A CA 1
ATOM 1519 C C . MET A 1 185 ? 39.580 -11.720 4.540 1.00 68.12 185 MET A C 1
ATOM 1521 O O . MET A 1 185 ? 38.960 -10.768 4.062 1.00 68.12 185 MET A O 1
ATOM 1525 N N . ILE A 1 186 ? 39.108 -12.467 5.543 1.00 74.31 186 ILE A N 1
ATOM 1526 C CA . ILE A 1 186 ? 37.835 -12.187 6.223 1.00 74.31 186 ILE A CA 1
ATOM 1527 C C . ILE A 1 186 ? 37.950 -10.868 6.994 1.00 74.31 186 ILE A C 1
ATOM 1529 O O . ILE A 1 186 ? 37.197 -9.944 6.698 1.00 74.31 186 ILE A O 1
ATOM 1533 N N . LYS A 1 187 ? 38.980 -10.713 7.839 1.00 80.81 187 LYS A N 1
ATOM 1534 C CA . LYS A 1 187 ? 39.236 -9.461 8.578 1.00 80.81 187 LYS A CA 1
ATOM 1535 C C . LYS A 1 187 ? 39.392 -8.244 7.663 1.00 80.81 187 LYS A C 1
ATOM 1537 O O . LYS A 1 187 ? 38.855 -7.181 7.946 1.00 80.81 187 LYS A O 1
ATOM 1542 N N . SER A 1 188 ? 40.080 -8.398 6.528 1.00 82.38 188 SER A N 1
ATOM 1543 C CA . SER A 1 188 ? 40.210 -7.317 5.541 1.00 82.38 188 SER A CA 1
ATOM 1544 C C . SER A 1 188 ? 38.880 -6.957 4.869 1.00 82.38 188 SER A C 1
ATOM 1546 O O . SER A 1 188 ? 38.690 -5.802 4.494 1.00 82.38 188 SER A O 1
ATOM 1548 N N . SER A 1 189 ? 37.976 -7.922 4.687 1.00 74.75 189 SER A N 1
ATOM 1549 C CA . SER A 1 189 ? 36.658 -7.673 4.091 1.00 74.75 189 SER A CA 1
ATOM 1550 C C . SER A 1 189 ? 35.716 -7.004 5.090 1.00 74.75 189 SER A C 1
ATOM 1552 O O . SER A 1 189 ? 35.008 -6.075 4.717 1.00 74.75 189 SER A O 1
ATOM 1554 N N . GLU A 1 190 ? 35.749 -7.421 6.357 1.00 84.81 190 GLU A N 1
ATOM 1555 C CA . GLU A 1 190 ? 35.005 -6.785 7.451 1.00 84.81 190 GLU A CA 1
ATOM 1556 C C . GLU A 1 190 ? 35.429 -5.326 7.635 1.00 84.81 190 GLU A C 1
ATOM 1558 O O . GLU A 1 190 ? 34.577 -4.440 7.672 1.00 84.81 190 GLU A O 1
ATOM 1563 N N . GLN A 1 191 ? 36.739 -5.054 7.630 1.00 87.81 191 GLN A N 1
ATOM 1564 C CA . GLN A 1 191 ? 37.260 -3.690 7.713 1.00 87.81 191 GLN A CA 1
ATOM 1565 C C . GLN A 1 191 ? 36.770 -2.820 6.544 1.00 87.81 191 GLN A C 1
ATOM 1567 O O . GLN A 1 191 ? 36.387 -1.670 6.746 1.00 87.81 191 GLN A O 1
ATOM 1572 N N . ARG A 1 192 ? 36.696 -3.380 5.328 1.00 86.19 192 ARG A N 1
ATOM 1573 C CA . ARG A 1 192 ? 36.189 -2.649 4.159 1.00 86.19 192 ARG A CA 1
ATOM 1574 C C . ARG A 1 192 ? 34.681 -2.395 4.219 1.00 86.19 192 ARG A C 1
ATOM 1576 O O . ARG A 1 192 ? 34.227 -1.361 3.738 1.00 86.19 192 ARG A O 1
ATOM 1583 N N . ILE A 1 193 ? 33.905 -3.322 4.781 1.00 83.81 193 ILE A N 1
ATOM 1584 C CA . ILE A 1 193 ? 32.464 -3.127 5.003 1.00 83.81 193 ILE A CA 1
ATOM 1585 C C . ILE A 1 193 ? 32.241 -1.991 6.004 1.00 83.81 193 ILE A C 1
ATOM 1587 O O . ILE A 1 193 ? 31.376 -1.151 5.769 1.00 83.81 193 ILE A O 1
ATOM 1591 N N . GLU A 1 194 ? 33.036 -1.932 7.073 1.00 89.25 194 GLU A N 1
ATOM 1592 C CA . GLU A 1 194 ? 32.921 -0.877 8.082 1.00 89.25 194 GLU A CA 1
ATOM 1593 C C . GLU A 1 194 ? 33.308 0.500 7.522 1.00 89.25 194 GLU A C 1
ATOM 1595 O O . GLU A 1 194 ? 32.585 1.476 7.718 1.00 89.25 194 GLU A O 1
ATOM 1600 N N . GLU A 1 195 ? 34.376 0.570 6.720 1.00 88.38 195 GLU A N 1
ATOM 1601 C CA . GLU A 1 195 ? 34.739 1.782 5.974 1.00 88.38 195 GLU A CA 1
ATOM 1602 C C . GLU A 1 195 ? 33.591 2.256 5.070 1.00 88.38 195 GLU A C 1
ATOM 1604 O O . GLU A 1 195 ? 33.194 3.418 5.143 1.00 88.38 195 GLU A O 1
ATOM 1609 N N . LEU A 1 196 ? 32.997 1.358 4.275 1.00 84.94 196 LEU A N 1
ATOM 1610 C CA . LEU A 1 196 ? 31.892 1.703 3.372 1.00 84.94 196 LEU A CA 1
ATOM 1611 C C . LEU A 1 196 ? 30.632 2.143 4.128 1.00 84.94 196 LEU A C 1
ATOM 1613 O O . LEU A 1 196 ? 29.942 3.055 3.679 1.00 84.94 196 LEU A O 1
ATOM 1617 N N . ARG A 1 197 ? 30.333 1.534 5.282 1.00 84.19 197 ARG A N 1
ATOM 1618 C CA . ARG A 1 197 ? 29.236 1.982 6.155 1.00 84.19 197 ARG A CA 1
ATOM 1619 C C . ARG A 1 197 ? 29.486 3.394 6.672 1.00 84.19 197 ARG A C 1
ATOM 1621 O O . ARG A 1 197 ? 28.570 4.214 6.643 1.00 84.19 197 ARG A O 1
ATOM 1628 N N . SER A 1 198 ? 30.718 3.696 7.083 1.00 90.44 198 SER A N 1
ATOM 1629 C CA . SER A 1 198 ? 31.086 5.046 7.512 1.00 90.44 198 SER A CA 1
ATOM 1630 C C . SER A 1 198 ? 30.974 6.067 6.372 1.00 90.44 198 SER A C 1
ATOM 1632 O O . SER A 1 198 ? 30.446 7.156 6.587 1.00 90.44 198 SER A O 1
ATOM 1634 N N . GLU A 1 199 ? 31.375 5.701 5.148 1.00 88.81 199 GLU A N 1
ATOM 1635 C CA . GLU A 1 199 ? 31.280 6.568 3.966 1.00 88.81 199 GLU A CA 1
ATOM 1636 C C . GLU A 1 199 ? 29.821 6.852 3.596 1.00 88.81 199 GLU A C 1
ATOM 1638 O O . GLU A 1 199 ? 29.468 8.000 3.337 1.00 88.81 199 GLU A O 1
ATOM 1643 N N . ILE A 1 200 ? 28.956 5.832 3.622 1.00 79.75 200 ILE A N 1
ATOM 1644 C CA . ILE A 1 200 ? 27.516 5.980 3.370 1.00 79.75 200 ILE A CA 1
ATOM 1645 C C . ILE A 1 200 ? 26.879 6.901 4.412 1.00 79.75 200 ILE A C 1
ATOM 1647 O O . ILE A 1 200 ? 26.142 7.811 4.039 1.00 79.75 200 ILE A O 1
ATOM 1651 N N . ASN A 1 201 ? 27.189 6.716 5.696 1.00 79.38 201 ASN A N 1
ATOM 1652 C CA . ASN A 1 201 ? 26.655 7.572 6.754 1.00 79.38 201 ASN A CA 1
ATOM 1653 C C . ASN A 1 201 ? 27.143 9.015 6.610 1.00 79.38 201 ASN A C 1
ATOM 1655 O O . ASN A 1 201 ? 26.336 9.933 6.705 1.00 79.38 201 ASN A O 1
ATOM 1659 N N . ALA A 1 202 ? 28.421 9.227 6.286 1.00 84.88 202 ALA A N 1
ATOM 1660 C CA . ALA A 1 202 ? 28.956 10.559 6.014 1.00 84.88 202 ALA A CA 1
ATOM 1661 C C . ALA A 1 202 ? 28.293 11.211 4.785 1.00 84.88 202 ALA A C 1
ATOM 1663 O O . ALA A 1 202 ? 28.011 12.407 4.792 1.00 84.88 202 ALA A O 1
ATOM 1664 N N . LEU A 1 203 ? 27.990 10.432 3.742 1.00 80.25 203 LEU A N 1
ATOM 1665 C CA . LEU A 1 203 ? 27.238 10.888 2.571 1.00 80.25 203 LEU A CA 1
ATOM 1666 C C . LEU A 1 203 ? 25.803 11.276 2.939 1.00 80.25 203 LEU A C 1
ATOM 1668 O O . LEU A 1 203 ? 25.379 12.376 2.588 1.00 80.25 203 LEU A O 1
ATOM 1672 N N . ILE A 1 204 ? 25.084 10.445 3.696 1.00 70.94 204 ILE A N 1
ATOM 1673 C CA . ILE A 1 204 ? 23.741 10.756 4.212 1.00 70.94 204 ILE A CA 1
ATOM 1674 C C . ILE A 1 204 ? 23.782 12.025 5.075 1.00 70.94 204 ILE A C 1
ATOM 1676 O O . ILE A 1 204 ? 22.964 12.927 4.896 1.00 70.94 204 ILE A O 1
ATOM 1680 N N . GLU A 1 205 ? 24.783 12.148 5.946 1.00 78.44 205 GLU A N 1
ATOM 1681 C CA . GLU A 1 205 ? 25.023 13.324 6.785 1.00 78.44 205 GLU A CA 1
ATOM 1682 C C . GLU A 1 205 ? 25.510 14.559 6.018 1.00 78.44 205 GLU A C 1
ATOM 1684 O O . GLU A 1 205 ? 25.491 15.665 6.562 1.00 78.44 205 GLU A O 1
ATOM 1689 N N . SER A 1 206 ? 25.911 14.410 4.758 1.00 80.81 206 SER A N 1
ATOM 1690 C CA . SER A 1 206 ? 26.271 15.521 3.872 1.00 80.81 206 SER A CA 1
ATOM 1691 C C . SER A 1 206 ? 25.101 15.994 3.005 1.00 80.81 206 SER A C 1
ATOM 1693 O O . SER A 1 206 ? 25.133 17.110 2.485 1.00 80.81 206 SER A O 1
ATOM 1695 N N . LEU A 1 207 ? 24.042 15.185 2.865 1.00 74.75 207 LEU A N 1
ATOM 1696 C CA . LEU A 1 207 ? 22.876 15.550 2.060 1.00 74.75 207 LEU A CA 1
ATOM 1697 C C . LEU A 1 207 ? 22.098 16.701 2.720 1.00 74.75 207 LEU A C 1
ATOM 1699 O O . LEU A 1 207 ? 22.008 16.755 3.949 1.00 74.75 207 LEU A O 1
ATOM 1703 N N . PRO A 1 208 ? 21.489 17.619 1.952 1.00 78.44 208 PRO A N 1
ATOM 1704 C CA . PRO A 1 208 ? 20.619 18.652 2.508 1.00 78.44 208 PRO A CA 1
ATOM 1705 C C . PRO A 1 208 ? 19.466 18.039 3.315 1.00 78.44 208 PRO A C 1
ATOM 1707 O O . PRO A 1 208 ? 18.932 16.999 2.934 1.00 78.44 208 PRO A O 1
ATOM 1710 N N . VAL A 1 209 ? 19.041 18.699 4.399 1.00 65.44 209 VAL A N 1
ATOM 1711 C CA . VAL A 1 209 ? 17.965 18.207 5.290 1.00 65.44 209 VAL A CA 1
ATOM 1712 C C . VAL A 1 209 ? 16.690 17.859 4.510 1.00 65.44 209 VAL A C 1
ATOM 1714 O O . VAL A 1 209 ? 16.100 16.818 4.764 1.00 65.44 209 VAL A O 1
ATOM 1717 N N . ALA A 1 210 ? 16.339 18.656 3.495 1.00 51.03 210 ALA A N 1
ATOM 1718 C CA . ALA A 1 210 ? 15.184 18.412 2.628 1.00 51.03 210 ALA A CA 1
ATOM 1719 C C . ALA A 1 210 ? 15.270 17.105 1.813 1.00 51.03 210 ALA A C 1
ATOM 1721 O O . ALA A 1 210 ? 14.245 16.558 1.436 1.00 51.03 210 ALA A O 1
ATOM 1722 N N . VAL A 1 211 ? 16.476 16.600 1.532 1.00 49.00 211 VAL A N 1
ATOM 1723 C CA . VAL A 1 211 ? 16.684 15.326 0.821 1.00 49.00 211 VAL A CA 1
ATOM 1724 C C . VAL A 1 211 ? 16.696 14.158 1.806 1.00 49.00 211 VAL A C 1
ATOM 1726 O O . VAL A 1 211 ? 16.165 13.098 1.493 1.00 49.00 211 VAL A O 1
ATOM 1729 N N . ARG A 1 212 ? 17.225 14.354 3.023 1.00 49.84 212 ARG A N 1
ATOM 1730 C CA . ARG A 1 212 ? 17.174 13.329 4.083 1.00 49.84 212 ARG A CA 1
ATOM 1731 C C . ARG A 1 212 ? 15.736 12.988 4.471 1.00 49.84 212 ARG A C 1
ATOM 1733 O O . ARG A 1 212 ? 15.411 11.817 4.592 1.00 49.84 212 ARG A O 1
ATOM 1740 N N . THR A 1 213 ? 14.862 13.992 4.554 1.00 49.09 213 THR A N 1
ATOM 1741 C CA . THR A 1 213 ? 13.431 13.791 4.841 1.00 49.09 213 THR A CA 1
ATOM 1742 C C . THR A 1 213 ? 12.678 13.047 3.734 1.00 49.09 213 THR A C 1
ATOM 1744 O O . THR A 1 213 ? 11.674 12.408 4.018 1.00 49.09 213 THR A O 1
ATOM 1747 N N . LEU A 1 214 ? 13.151 13.091 2.482 1.00 49.34 214 LEU A N 1
ATOM 1748 C CA . LEU A 1 214 ? 12.547 12.342 1.367 1.00 49.34 214 LEU A CA 1
ATOM 1749 C C . LEU A 1 214 ? 13.004 10.876 1.342 1.00 49.34 214 LEU A C 1
ATOM 1751 O O . LEU A 1 214 ? 12.245 10.001 0.941 1.00 49.34 214 LEU A O 1
ATOM 1755 N N . ILE A 1 215 ? 14.229 10.594 1.797 1.00 53.66 215 ILE A N 1
ATOM 1756 C CA . ILE A 1 215 ? 14.768 9.227 1.875 1.00 53.66 215 ILE A CA 1
ATOM 1757 C C . ILE A 1 215 ? 14.060 8.411 2.970 1.00 53.66 215 ILE A C 1
ATOM 1759 O O . ILE A 1 215 ? 13.884 7.205 2.795 1.00 53.66 215 ILE A O 1
ATOM 1763 N N . ASP A 1 216 ? 13.608 9.062 4.045 1.00 47.16 216 ASP A N 1
ATOM 1764 C CA . ASP A 1 216 ? 12.919 8.393 5.154 1.00 47.16 216 ASP A CA 1
ATOM 1765 C C . ASP A 1 216 ? 11.391 8.276 4.973 1.00 47.16 216 ASP A C 1
ATOM 1767 O O . ASP A 1 216 ? 10.796 7.356 5.536 1.00 47.16 216 ASP A O 1
ATOM 1771 N N . GLU A 1 217 ? 10.733 9.135 4.178 1.00 43.72 217 GLU A N 1
ATOM 1772 C CA . GLU A 1 217 ? 9.257 9.208 4.167 1.00 43.72 217 GLU A CA 1
ATOM 1773 C C . GLU A 1 217 ? 8.580 9.527 2.816 1.00 43.72 217 GLU A C 1
ATOM 1775 O O . GLU A 1 217 ? 7.445 10.000 2.813 1.00 43.72 217 GLU A O 1
ATOM 1780 N N . GLU A 1 218 ? 9.172 9.248 1.649 1.00 42.62 218 GLU A N 1
ATOM 1781 C CA . GLU A 1 218 ? 8.384 9.285 0.400 1.00 42.62 218 GLU A CA 1
ATOM 1782 C C . GLU A 1 218 ? 7.739 7.920 0.095 1.00 42.62 218 GLU A C 1
ATOM 1784 O O . GLU A 1 218 ? 8.398 7.014 -0.433 1.00 42.62 218 GLU A O 1
ATOM 1789 N N . PRO A 1 219 ? 6.429 7.719 0.362 1.00 50.22 219 PRO A N 1
ATOM 1790 C CA . PRO A 1 219 ? 5.710 6.627 -0.261 1.00 50.22 219 PRO A CA 1
ATOM 1791 C C . PRO A 1 219 ? 5.659 6.932 -1.758 1.00 50.22 219 PRO A C 1
ATOM 1793 O O . PRO A 1 219 ? 4.899 7.791 -2.207 1.00 50.22 219 PRO A O 1
ATOM 1796 N N . LEU A 1 220 ? 6.469 6.213 -2.539 1.00 48.00 220 LEU A N 1
ATOM 1797 C CA . LEU A 1 220 ? 6.316 6.143 -3.992 1.00 48.00 220 LEU A CA 1
ATOM 1798 C C . LEU A 1 220 ? 4.819 6.037 -4.336 1.00 48.00 220 LEU A C 1
ATOM 1800 O O . LEU A 1 220 ? 4.103 5.312 -3.634 1.00 48.00 220 LEU A O 1
ATOM 1804 N N . PRO A 1 221 ? 4.330 6.713 -5.393 1.00 51.44 221 PRO A N 1
ATOM 1805 C CA . PRO A 1 221 ? 2.914 6.727 -5.742 1.00 51.44 221 PRO A CA 1
ATOM 1806 C C . PRO A 1 221 ? 2.427 5.304 -6.036 1.00 51.44 221 PRO A C 1
ATOM 1808 O O . PRO A 1 221 ? 2.522 4.791 -7.148 1.00 51.44 221 PRO A O 1
ATOM 1811 N N . ARG A 1 222 ? 1.901 4.636 -5.011 1.00 63.03 222 ARG A N 1
ATOM 1812 C CA . ARG A 1 222 ? 1.322 3.300 -5.107 1.00 63.03 222 ARG A CA 1
ATOM 1813 C C . ARG A 1 222 ? -0.062 3.456 -5.721 1.00 63.03 222 ARG A C 1
ATOM 1815 O O . ARG A 1 222 ? -0.832 4.297 -5.270 1.00 63.03 222 ARG A O 1
ATOM 1822 N N . GLY A 1 223 ? -0.399 2.680 -6.752 1.00 66.50 223 GLY A N 1
ATOM 1823 C CA . GLY A 1 223 ? -1.796 2.525 -7.176 1.00 66.50 223 GLY A CA 1
ATOM 1824 C C . GLY A 1 223 ? -2.607 2.015 -5.983 1.00 66.50 223 GLY A C 1
ATOM 1825 O O . GLY A 1 223 ? -2.168 1.068 -5.329 1.00 66.50 223 GLY A O 1
ATOM 1826 N N . GLY A 1 224 ? -3.707 2.686 -5.635 1.00 78.31 224 GLY A N 1
ATOM 1827 C CA . GLY A 1 224 ? -4.445 2.401 -4.407 1.00 78.31 224 GLY A CA 1
ATOM 1828 C C . GLY A 1 224 ? -4.876 0.950 -4.395 1.00 78.31 224 GLY A C 1
ATOM 1829 O O . GLY A 1 224 ? -5.270 0.413 -5.429 1.00 78.31 224 GLY A O 1
ATOM 1830 N N . LYS A 1 225 ? -4.733 0.288 -3.252 1.00 87.00 225 LYS A N 1
ATOM 1831 C CA . LYS A 1 225 ? -5.157 -1.098 -3.088 1.00 87.00 225 LYS A CA 1
ATOM 1832 C C . LYS A 1 225 ? -6.462 -1.137 -2.315 1.00 87.00 225 LYS A C 1
ATOM 1834 O O . LYS A 1 225 ? -6.643 -0.416 -1.337 1.00 87.00 225 LYS A O 1
ATOM 1839 N N . LYS A 1 226 ? -7.356 -2.029 -2.740 1.00 89.69 226 LYS A N 1
ATOM 1840 C CA . LYS A 1 226 ? -8.557 -2.352 -1.973 1.00 89.69 226 LYS A CA 1
ATOM 1841 C C . LYS A 1 226 ? -8.133 -2.879 -0.600 1.00 89.69 226 LYS A C 1
ATOM 1843 O O . LYS A 1 226 ? -7.380 -3.848 -0.502 1.00 89.69 226 LYS A O 1
ATOM 1848 N N . SER A 1 227 ? -8.589 -2.207 0.447 1.00 92.50 227 SER A N 1
ATOM 1849 C CA . SER A 1 227 ? -8.344 -2.566 1.836 1.00 92.50 227 SER A CA 1
ATOM 1850 C C . SER A 1 227 ? -9.498 -3.424 2.334 1.00 92.50 227 SER A C 1
ATOM 1852 O O . SER A 1 227 ? -10.606 -2.929 2.535 1.00 92.50 227 SER A O 1
ATOM 1854 N N . GLU A 1 228 ? -9.230 -4.711 2.555 1.00 87.19 228 GLU A N 1
ATOM 1855 C CA . GLU A 1 228 ? -10.234 -5.657 3.054 1.00 87.19 228 GLU A CA 1
ATOM 1856 C C . GLU A 1 228 ? -10.827 -5.201 4.394 1.00 87.19 228 GLU A C 1
ATOM 1858 O O . GLU A 1 228 ? -12.034 -5.251 4.594 1.00 87.19 228 GLU A O 1
ATOM 1863 N N . PHE A 1 229 ? -9.994 -4.648 5.279 1.00 90.00 229 PHE A N 1
ATOM 1864 C CA . PHE A 1 229 ? -10.437 -4.098 6.559 1.00 90.00 229 PHE A CA 1
ATOM 1865 C C . PHE A 1 229 ? -11.470 -2.972 6.390 1.00 90.00 229 PHE A C 1
ATOM 1867 O O . PHE A 1 229 ? -12.530 -3.008 7.011 1.00 90.00 229 PHE A O 1
ATOM 1874 N N . VAL A 1 230 ? -11.185 -1.993 5.521 1.00 93.81 230 VAL A N 1
ATOM 1875 C CA . VAL A 1 230 ? -12.109 -0.878 5.247 1.00 93.81 230 VAL A CA 1
ATOM 1876 C C . VAL A 1 230 ? -13.397 -1.402 4.618 1.00 93.81 230 VAL A C 1
ATOM 1878 O O . VAL A 1 230 ? -14.481 -0.973 5.002 1.00 93.81 230 VAL A O 1
ATOM 1881 N N . TYR A 1 231 ? -13.288 -2.345 3.681 1.00 93.00 231 TYR A N 1
ATOM 1882 C CA . TYR A 1 231 ? -14.442 -2.939 3.014 1.00 93.00 231 TYR A CA 1
ATOM 1883 C C . TYR A 1 231 ? -15.370 -3.641 4.010 1.00 93.00 231 TYR A C 1
ATOM 1885 O O . TYR A 1 231 ? -16.559 -3.337 4.049 1.00 93.00 231 TYR A O 1
ATOM 1893 N N . GLN A 1 232 ? -14.825 -4.521 4.854 1.00 88.38 232 GLN A N 1
ATOM 1894 C CA . GLN A 1 232 ? -15.591 -5.241 5.872 1.00 88.38 232 GLN A CA 1
ATOM 1895 C C . GLN A 1 232 ? -16.229 -4.279 6.877 1.00 88.38 232 GLN A C 1
ATOM 1897 O O . GLN A 1 232 ? -17.402 -4.435 7.212 1.00 88.38 232 GLN A O 1
ATOM 1902 N N . TYR A 1 233 ? -15.504 -3.239 7.306 1.00 93.38 233 TYR A N 1
ATOM 1903 C CA . TYR A 1 233 ? -16.063 -2.201 8.173 1.00 93.38 233 TYR A CA 1
ATOM 1904 C C . TYR A 1 233 ? -17.268 -1.507 7.524 1.00 93.38 233 TYR A C 1
ATOM 1906 O O . TYR A 1 233 ? -18.340 -1.444 8.126 1.00 93.38 233 TYR A O 1
ATOM 1914 N N . LEU A 1 234 ? -17.114 -1.014 6.289 1.00 93.56 234 LEU A N 1
ATOM 1915 C CA . LEU A 1 234 ? -18.190 -0.333 5.564 1.00 93.56 234 LEU A CA 1
ATOM 1916 C C . LEU A 1 234 ? -19.379 -1.271 5.328 1.00 93.56 234 LEU A C 1
ATOM 1918 O O . LEU A 1 234 ? -20.523 -0.857 5.508 1.00 93.56 234 LEU A O 1
ATOM 1922 N N . PHE A 1 235 ? -19.116 -2.533 4.982 1.00 91.19 235 PHE A N 1
ATOM 1923 C CA . PHE A 1 235 ? -20.132 -3.558 4.765 1.00 91.19 235 PHE A CA 1
ATOM 1924 C C . PHE A 1 235 ? -20.933 -3.849 6.033 1.00 91.19 235 PHE A C 1
ATOM 1926 O O . PHE A 1 235 ? -22.162 -3.788 6.010 1.00 91.19 235 PHE A O 1
ATOM 1933 N N . HIS A 1 236 ? -20.257 -4.124 7.150 1.00 89.25 236 HIS A N 1
ATOM 1934 C CA . HIS A 1 236 ? -20.913 -4.371 8.431 1.00 89.25 236 HIS A CA 1
ATOM 1935 C C . HIS A 1 236 ? -21.720 -3.156 8.891 1.00 89.25 236 HIS A C 1
ATOM 1937 O O . HIS A 1 236 ? -22.887 -3.308 9.252 1.00 89.25 236 HIS A O 1
ATOM 1943 N N . TYR A 1 237 ? -21.144 -1.955 8.790 1.00 91.62 237 TYR A N 1
ATOM 1944 C CA . TYR A 1 237 ? -21.827 -0.719 9.160 1.00 91.62 237 TYR A CA 1
ATOM 1945 C C . TYR A 1 237 ? -23.080 -0.484 8.303 1.00 91.62 237 TYR A C 1
ATOM 1947 O O . TYR A 1 237 ? -24.150 -0.195 8.842 1.00 91.62 237 TYR A O 1
ATOM 1955 N N . ALA A 1 238 ? -22.976 -0.664 6.982 1.00 91.12 238 ALA A N 1
ATOM 1956 C CA . ALA A 1 238 ? -24.099 -0.545 6.054 1.00 91.12 238 ALA A CA 1
ATOM 1957 C C . ALA A 1 238 ? -25.183 -1.595 6.314 1.00 91.12 238 ALA A C 1
ATOM 1959 O O . ALA A 1 238 ? -26.367 -1.275 6.257 1.00 91.12 238 ALA A O 1
ATOM 1960 N N . LYS A 1 239 ? -24.795 -2.837 6.621 1.00 88.44 239 LYS A N 1
ATOM 1961 C CA . LYS A 1 239 ? -25.720 -3.934 6.928 1.00 88.44 239 LYS A CA 1
ATOM 1962 C C . LYS A 1 239 ? -26.521 -3.670 8.203 1.00 88.44 239 LYS A C 1
ATOM 1964 O O . LYS A 1 239 ? -27.705 -3.987 8.244 1.00 88.44 239 LYS A O 1
ATOM 1969 N N . GLU A 1 240 ? -25.886 -3.108 9.228 1.00 90.31 240 GLU A N 1
ATOM 1970 C CA . GLU A 1 240 ? -26.527 -2.803 10.510 1.00 90.31 240 GLU A CA 1
ATOM 1971 C C . GLU A 1 240 ? -27.414 -1.551 10.437 1.00 90.31 240 GLU A C 1
ATOM 1973 O O . GLU A 1 240 ? -28.519 -1.544 10.974 1.00 90.31 240 GLU A O 1
ATOM 1978 N N . ASN A 1 241 ? -26.962 -0.505 9.736 1.00 89.19 241 ASN A N 1
ATOM 1979 C CA . ASN A 1 241 ? -27.609 0.811 9.765 1.00 89.19 241 ASN A CA 1
ATOM 1980 C C . ASN A 1 241 ? -28.447 1.129 8.512 1.00 89.19 241 ASN A C 1
ATOM 1982 O O . ASN A 1 241 ? -29.239 2.070 8.517 1.00 89.19 241 ASN A O 1
ATOM 1986 N N . GLY A 1 242 ? -28.266 0.395 7.410 1.00 86.31 242 GLY A N 1
ATOM 1987 C CA . GLY A 1 242 ? -28.849 0.709 6.096 1.00 86.31 242 GLY A CA 1
ATOM 1988 C C . GLY A 1 242 ? -28.202 1.909 5.385 1.00 86.31 242 GLY A C 1
ATOM 1989 O O . GLY A 1 242 ? -28.672 2.344 4.330 1.00 86.31 242 GLY A O 1
ATOM 1990 N N . PHE A 1 243 ? -27.138 2.479 5.955 1.00 87.94 243 PHE A N 1
ATOM 1991 C CA . PHE A 1 243 ? -26.361 3.587 5.400 1.00 87.94 243 PHE A CA 1
ATOM 1992 C C . PHE A 1 243 ? -24.914 3.533 5.902 1.00 87.94 243 PHE A C 1
ATOM 1994 O O . PHE A 1 243 ? -24.632 2.874 6.899 1.00 87.94 243 PHE A O 1
ATOM 2001 N N . ILE A 1 244 ? -24.007 4.268 5.256 1.00 91.44 244 ILE A N 1
ATOM 2002 C CA . ILE A 1 244 ? -22.669 4.580 5.786 1.00 91.44 244 ILE A CA 1
ATOM 2003 C C . ILE A 1 244 ? -22.547 6.064 6.109 1.00 91.44 244 ILE A C 1
ATOM 2005 O O . ILE A 1 244 ? -23.203 6.898 5.483 1.00 91.44 244 ILE A O 1
ATOM 2009 N N . ARG A 1 245 ? -21.701 6.398 7.086 1.00 91.06 245 ARG A N 1
ATOM 2010 C CA . ARG A 1 245 ? -21.325 7.781 7.399 1.00 91.06 245 ARG A CA 1
ATOM 2011 C C . ARG A 1 245 ? -19.962 8.079 6.793 1.00 91.06 245 ARG A C 1
ATOM 2013 O O . ARG A 1 245 ? -18.987 7.417 7.133 1.00 91.06 245 ARG A O 1
ATOM 2020 N N . ILE A 1 246 ? -19.895 9.086 5.931 1.00 92.06 246 ILE A N 1
ATOM 2021 C CA . ILE A 1 246 ? -18.640 9.545 5.329 1.00 92.06 246 ILE A CA 1
ATOM 2022 C C . ILE A 1 246 ? -18.254 10.871 5.994 1.00 92.06 246 ILE A C 1
ATOM 2024 O O . ILE A 1 246 ? -19.020 11.833 5.869 1.00 92.06 246 ILE A O 1
ATOM 2028 N N . PRO A 1 247 ? -17.123 10.934 6.724 1.00 92.38 247 PRO A N 1
ATOM 2029 C CA . PRO A 1 247 ? -16.650 12.168 7.338 1.00 92.38 247 PRO A CA 1
ATOM 2030 C C . PRO A 1 247 ? -16.095 13.113 6.272 1.00 92.38 247 PRO A C 1
ATOM 2032 O O . PRO A 1 247 ? -15.342 12.705 5.387 1.00 92.38 247 PRO A O 1
ATOM 2035 N N . ILE A 1 248 ? -16.474 14.382 6.361 1.00 91.94 248 ILE A N 1
ATOM 2036 C CA . ILE A 1 248 ? -16.084 15.432 5.424 1.00 91.94 248 ILE A CA 1
ATOM 2037 C C . ILE A 1 248 ? -15.621 16.635 6.217 1.00 91.94 248 ILE A C 1
ATOM 2039 O O . ILE A 1 248 ? -16.354 17.158 7.056 1.00 91.94 248 ILE A O 1
ATOM 2043 N N . ASN A 1 249 ? -14.429 17.106 5.906 1.00 92.69 249 ASN A N 1
ATOM 2044 C CA . ASN A 1 249 ? -13.904 18.350 6.420 1.00 92.69 249 ASN A CA 1
ATOM 2045 C C . ASN A 1 249 ? -14.420 19.519 5.575 1.00 92.69 249 ASN A C 1
ATOM 2047 O O . ASN A 1 249 ? -14.158 19.601 4.371 1.00 92.69 249 ASN A O 1
ATOM 2051 N N . VAL A 1 250 ? -15.185 20.404 6.216 1.00 91.31 250 VAL A N 1
ATOM 2052 C CA . VAL A 1 250 ? -15.814 21.585 5.599 1.00 91.31 250 VAL A CA 1
ATOM 2053 C C . VAL A 1 250 ? -15.179 22.899 6.076 1.00 91.31 250 VAL A C 1
ATOM 2055 O O . VAL A 1 250 ? -15.641 23.982 5.714 1.00 91.31 250 VAL A O 1
ATOM 2058 N N . GLY A 1 251 ? -14.108 22.820 6.875 1.00 88.88 251 GLY A N 1
ATOM 2059 C CA . GLY A 1 251 ? -13.422 23.974 7.455 1.00 88.88 251 GLY A CA 1
ATOM 2060 C C . GLY A 1 251 ? -14.109 24.556 8.698 1.00 88.88 251 GLY A C 1
ATOM 2061 O O . GLY A 1 251 ? -14.887 23.894 9.382 1.00 88.88 251 GLY A O 1
ATOM 2062 N N . SER A 1 252 ? -13.785 25.809 9.024 1.00 82.88 252 SER A N 1
ATOM 2063 C CA . SER A 1 252 ? -14.146 26.456 10.296 1.00 82.88 252 SER A CA 1
ATOM 2064 C C . SER A 1 252 ? -15.599 26.941 10.394 1.00 82.88 252 SER A C 1
ATOM 2066 O O . SER A 1 252 ? -16.106 27.091 11.504 1.00 82.88 252 SER A O 1
ATOM 2068 N N . ASP A 1 253 ? -16.292 27.156 9.272 1.00 85.44 253 ASP A N 1
ATOM 2069 C CA . ASP A 1 253 ? -17.663 27.689 9.246 1.00 85.44 253 ASP A CA 1
ATOM 2070 C C . ASP A 1 253 ? -18.717 26.590 9.045 1.00 85.44 253 ASP A C 1
ATOM 2072 O O . ASP A 1 253 ? -19.468 26.553 8.068 1.00 85.44 253 ASP A O 1
ATOM 2076 N N . ILE A 1 254 ? -18.749 25.642 9.981 1.00 83.31 254 ILE A N 1
ATOM 2077 C CA . ILE A 1 254 ? -19.590 24.444 9.872 1.00 83.31 254 ILE A CA 1
ATOM 2078 C C . ILE A 1 254 ? -21.077 24.802 9.738 1.00 83.31 254 ILE A C 1
ATOM 2080 O O . ILE A 1 254 ? -21.786 24.174 8.956 1.00 83.31 254 ILE A O 1
ATOM 2084 N N . ASN A 1 255 ? -21.563 25.800 10.483 1.00 81.94 255 ASN A N 1
ATOM 2085 C CA . ASN A 1 255 ? -22.993 26.114 10.552 1.00 81.94 255 ASN A CA 1
ATOM 2086 C C . ASN A 1 255 ? -23.534 26.668 9.229 1.00 81.94 255 ASN A C 1
ATOM 2088 O O . ASN A 1 255 ? -24.572 26.194 8.765 1.00 81.94 255 ASN A O 1
ATOM 2092 N N . ASN A 1 256 ? -22.822 27.605 8.594 1.00 83.81 256 ASN A N 1
ATOM 2093 C CA . ASN A 1 256 ? -23.224 28.110 7.280 1.00 83.81 256 ASN A CA 1
ATOM 2094 C C . ASN A 1 256 ? -23.066 27.019 6.214 1.00 83.81 256 ASN A C 1
ATOM 2096 O O . ASN A 1 256 ? -23.974 26.800 5.407 1.00 83.81 256 ASN A O 1
ATOM 2100 N N . ARG A 1 257 ? -21.976 26.238 6.285 1.00 83.00 257 ARG A N 1
ATOM 2101 C CA . ARG A 1 257 ? -21.749 25.110 5.374 1.00 83.00 257 ARG A CA 1
ATOM 2102 C C . ARG A 1 257 ? -22.835 24.041 5.470 1.00 83.00 257 ARG A C 1
ATOM 2104 O O . ARG A 1 257 ? -23.229 23.521 4.434 1.00 83.00 257 ARG A O 1
ATOM 2111 N N . LYS A 1 258 ? -23.400 23.735 6.647 1.00 82.25 258 LYS A N 1
ATOM 2112 C CA . LYS A 1 258 ? -24.507 22.758 6.763 1.00 82.25 258 LYS A CA 1
ATOM 2113 C C . LYS A 1 258 ? -25.699 23.113 5.865 1.00 82.25 258 LYS A C 1
ATOM 2115 O O . LYS A 1 258 ? -26.281 22.221 5.240 1.00 82.25 258 LYS A O 1
ATOM 2120 N N . ILE A 1 259 ? -26.064 24.395 5.810 1.00 82.50 259 ILE A N 1
ATOM 2121 C CA . ILE A 1 259 ? -27.199 24.884 5.015 1.00 82.50 259 ILE A CA 1
ATOM 2122 C C . ILE A 1 259 ? -26.880 24.751 3.523 1.00 82.50 259 ILE A C 1
ATOM 2124 O O . ILE A 1 259 ? -27.680 24.184 2.777 1.00 82.50 259 ILE A O 1
ATOM 2128 N N . GLU A 1 260 ? -25.691 25.195 3.107 1.00 84.12 260 GLU A N 1
ATOM 2129 C CA . GLU A 1 260 ? -25.220 25.084 1.720 1.00 84.12 260 GLU A CA 1
ATOM 2130 C C . GLU A 1 260 ? -25.181 23.630 1.247 1.00 84.12 260 GLU A C 1
ATOM 2132 O O . GLU A 1 260 ? -25.732 23.301 0.199 1.00 84.12 260 GLU A O 1
ATOM 2137 N N . ILE A 1 261 ? -24.608 22.739 2.058 1.00 83.44 261 ILE A N 1
ATOM 2138 C CA . ILE A 1 261 ? -24.492 21.310 1.758 1.00 83.44 261 ILE A CA 1
ATOM 2139 C C . ILE A 1 261 ? -25.871 20.707 1.528 1.00 83.44 261 ILE A C 1
ATOM 2141 O O . ILE A 1 261 ? -26.101 20.049 0.518 1.00 83.44 261 ILE A O 1
ATOM 2145 N N . THR A 1 262 ? -26.819 20.994 2.420 1.00 84.38 262 THR A N 1
ATOM 2146 C CA . THR A 1 262 ? -28.183 20.465 2.307 1.00 84.38 262 THR A CA 1
ATOM 2147 C C . THR A 1 262 ? -28.879 20.942 1.026 1.00 84.38 262 THR A C 1
ATOM 2149 O O . THR A 1 262 ? -29.639 20.174 0.434 1.00 84.38 262 THR A O 1
ATOM 2152 N N . ALA A 1 263 ? -28.595 22.169 0.573 1.00 85.62 263 ALA A N 1
ATOM 2153 C CA . ALA A 1 263 ? -29.136 22.746 -0.659 1.00 85.62 263 ALA A CA 1
ATOM 2154 C C . ALA A 1 263 ? -28.432 22.254 -1.940 1.00 85.62 263 ALA A C 1
ATOM 2156 O O . ALA A 1 263 ? -29.037 22.271 -3.009 1.00 85.62 263 ALA A O 1
ATOM 2157 N N . MET A 1 264 ? -27.181 21.791 -1.845 1.00 83.19 264 MET A N 1
ATOM 2158 C CA . MET A 1 264 ? -26.364 21.320 -2.975 1.00 83.19 264 MET A CA 1
ATOM 2159 C C . MET A 1 264 ? -26.629 19.868 -3.380 1.00 83.19 264 MET A C 1
ATOM 2161 O O . MET A 1 264 ? -25.946 19.337 -4.262 1.00 83.19 264 MET A O 1
ATOM 2165 N N . LYS A 1 265 ? -27.628 19.226 -2.764 1.00 82.19 265 LYS A N 1
ATOM 2166 C CA . LYS A 1 265 ? -28.097 17.919 -3.206 1.00 82.19 265 LYS A CA 1
ATOM 2167 C C . LYS A 1 265 ? -28.528 18.021 -4.670 1.00 82.19 265 LYS A C 1
ATOM 2169 O O . LYS A 1 265 ? -29.302 18.907 -5.028 1.00 82.19 265 LYS A O 1
ATOM 2174 N N . PRO A 1 266 ? -28.094 17.091 -5.513 1.00 84.94 266 PRO A N 1
ATOM 2175 C CA . PRO A 1 266 ? -27.352 15.883 -5.160 1.00 84.94 266 PRO A CA 1
ATOM 2176 C C . PRO A 1 266 ? -25.819 15.975 -5.250 1.00 84.94 266 PRO A C 1
ATOM 2178 O O . PRO A 1 266 ? -25.272 16.782 -5.998 1.00 84.94 266 PRO A O 1
ATOM 2181 N N . TYR A 1 267 ? -25.128 15.080 -4.536 1.00 83.94 267 TYR A N 1
ATOM 2182 C CA . TYR A 1 267 ? -23.663 15.077 -4.442 1.00 83.94 267 TYR A CA 1
ATOM 2183 C C . TYR A 1 267 ? -22.969 14.172 -5.465 1.00 83.94 267 TYR A C 1
ATOM 2185 O O . TYR A 1 267 ? -23.557 13.224 -5.990 1.00 83.94 267 TYR A O 1
ATOM 2193 N N . ARG A 1 268 ? -21.682 14.445 -5.700 1.00 85.19 268 ARG A N 1
ATOM 2194 C CA . ARG A 1 268 ? -20.743 13.633 -6.485 1.00 85.19 268 ARG A CA 1
ATOM 2195 C C . ARG A 1 268 ? -19.410 13.515 -5.750 1.00 85.19 268 ARG A C 1
ATOM 2197 O O . ARG A 1 268 ? -18.977 14.471 -5.116 1.00 85.19 268 ARG A O 1
ATOM 2204 N N . PHE A 1 269 ? -18.747 12.367 -5.871 1.00 87.38 269 PHE A N 1
ATOM 2205 C CA . PHE A 1 269 ? -17.382 12.173 -5.379 1.00 87.38 269 PHE A CA 1
ATOM 2206 C C . PHE A 1 269 ? -16.392 12.424 -6.515 1.00 87.38 269 PHE A C 1
ATOM 2208 O O . PHE A 1 269 ? -16.519 11.836 -7.589 1.00 87.38 269 PHE A O 1
ATOM 2215 N N . LEU A 1 270 ? -15.409 13.287 -6.277 1.00 86.38 270 LEU A N 1
ATOM 2216 C CA . LEU A 1 270 ? -14.351 13.618 -7.223 1.00 86.38 270 LEU A CA 1
ATOM 2217 C C . LEU A 1 270 ? -13.006 13.234 -6.610 1.00 86.38 270 LEU A C 1
ATOM 2219 O O . LEU A 1 270 ? -12.624 13.752 -5.564 1.00 86.38 270 LEU A O 1
ATOM 2223 N N . LEU A 1 271 ? -12.283 12.330 -7.267 1.00 87.69 271 LEU A N 1
ATOM 2224 C CA . LEU A 1 271 ? -10.909 12.002 -6.901 1.00 87.69 271 LEU A CA 1
ATOM 2225 C C . LEU A 1 271 ? -9.968 12.902 -7.705 1.00 87.69 271 LEU A C 1
ATOM 2227 O O . LEU A 1 271 ? -9.973 12.862 -8.935 1.00 87.69 271 LEU A O 1
ATOM 2231 N N . GLN A 1 272 ? -9.189 13.728 -7.015 1.00 87.38 272 GLN A N 1
ATOM 2232 C CA . GLN A 1 272 ? -8.233 14.653 -7.619 1.00 87.38 272 GLN A CA 1
ATOM 2233 C C . GLN A 1 272 ? -6.831 14.352 -7.098 1.00 87.38 272 GLN A C 1
ATOM 2235 O O . GLN A 1 272 ? -6.650 14.041 -5.924 1.00 87.38 272 GLN A O 1
ATOM 2240 N N . THR A 1 273 ? -5.827 14.463 -7.962 1.00 81.88 273 THR A N 1
ATOM 2241 C CA . THR A 1 273 ? -4.423 14.369 -7.557 1.00 81.88 273 THR A CA 1
ATOM 2242 C C . THR A 1 273 ? -3.851 15.778 -7.467 1.00 81.88 273 THR A C 1
ATOM 2244 O O . THR A 1 273 ? -3.676 16.441 -8.487 1.00 81.88 273 THR A O 1
ATOM 2247 N N . ALA A 1 274 ? -3.565 16.241 -6.252 1.00 78.06 274 ALA A N 1
ATOM 2248 C CA . ALA A 1 274 ? -2.961 17.541 -5.984 1.00 78.06 274 ALA A CA 1
ATOM 2249 C C . ALA A 1 274 ? -1.620 17.337 -5.271 1.00 78.06 274 ALA A C 1
ATOM 2251 O O . ALA A 1 274 ? -1.552 16.658 -4.248 1.00 78.06 274 ALA A O 1
ATOM 2252 N N . CYS A 1 275 ? -0.539 17.897 -5.822 1.00 79.06 275 CYS A N 1
ATOM 2253 C CA . CYS A 1 275 ? 0.809 17.813 -5.242 1.00 79.06 275 CYS A CA 1
ATOM 2254 C C . CYS A 1 275 ? 1.262 16.375 -4.901 1.00 79.06 275 CYS A C 1
ATOM 2256 O O . CYS A 1 275 ? 1.881 16.146 -3.870 1.00 79.06 275 CYS A O 1
ATOM 2258 N N . GLY A 1 276 ? 0.909 15.388 -5.734 1.00 73.75 276 GLY A N 1
ATOM 2259 C CA . GLY A 1 276 ? 1.247 13.975 -5.499 1.00 73.75 276 GLY A CA 1
ATOM 2260 C C . GLY A 1 276 ? 0.364 13.259 -4.467 1.00 73.75 276 GLY A C 1
ATOM 2261 O O . GLY A 1 276 ? 0.447 12.041 -4.340 1.00 73.75 276 GLY A O 1
ATOM 2262 N N . THR A 1 277 ? -0.531 13.981 -3.791 1.00 78.50 277 THR A N 1
ATOM 2263 C CA . THR A 1 277 ? -1.539 13.407 -2.894 1.00 78.50 277 THR A CA 1
ATOM 2264 C C . THR A 1 277 ? -2.868 13.242 -3.620 1.00 78.50 277 THR A C 1
ATOM 2266 O O . THR A 1 277 ? -3.322 14.137 -4.334 1.00 78.50 277 THR A O 1
ATOM 2269 N N . GLU A 1 278 ? -3.493 12.076 -3.476 1.00 83.19 278 GLU A N 1
ATOM 2270 C CA . GLU A 1 278 ? -4.878 11.897 -3.904 1.00 83.19 278 GLU A CA 1
ATOM 2271 C C . GLU A 1 278 ? -5.797 12.419 -2.812 1.00 83.19 278 GLU A C 1
ATOM 2273 O O . GLU A 1 278 ? -5.652 12.055 -1.648 1.00 83.19 278 GLU A O 1
ATOM 2278 N N . ILE A 1 279 ? -6.731 13.273 -3.207 1.00 90.38 279 ILE A N 1
ATOM 2279 C CA . ILE A 1 279 ? -7.724 13.892 -2.344 1.00 90.38 279 ILE A CA 1
ATOM 2280 C C . ILE A 1 279 ? -9.084 13.553 -2.939 1.00 90.38 279 ILE A C 1
ATOM 2282 O O . ILE A 1 279 ? -9.333 13.776 -4.127 1.00 90.38 279 ILE A O 1
ATOM 2286 N N . MET A 1 280 ? -9.974 13.007 -2.119 1.00 92.62 280 MET A N 1
ATOM 2287 C CA . MET A 1 280 ? -11.365 12.822 -2.500 1.00 92.62 280 MET A CA 1
ATOM 2288 C C . MET A 1 280 ? -12.169 14.015 -2.001 1.00 92.62 280 MET A C 1
ATOM 2290 O O . MET A 1 280 ? -12.215 14.290 -0.807 1.00 92.62 280 MET A O 1
ATOM 2294 N N . THR A 1 281 ? -12.809 14.727 -2.918 1.00 91.88 281 THR A N 1
ATOM 2295 C CA . THR A 1 281 ? -13.719 15.827 -2.603 1.00 91.88 281 THR A CA 1
ATOM 2296 C C . THR A 1 281 ? -15.151 15.409 -2.875 1.00 91.88 281 THR A C 1
ATOM 2298 O O . THR A 1 281 ? -15.430 14.601 -3.764 1.00 91.88 281 THR A O 1
ATOM 2301 N N . ILE A 1 282 ? -16.073 15.964 -2.098 1.00 89.06 282 ILE A N 1
ATOM 2302 C CA . ILE A 1 282 ? -17.494 15.914 -2.420 1.00 89.06 282 ILE A CA 1
ATOM 2303 C C . ILE A 1 282 ? -17.842 17.219 -3.117 1.00 89.06 282 ILE A C 1
ATOM 2305 O O . ILE A 1 282 ? -17.459 18.289 -2.648 1.00 89.06 282 ILE A O 1
ATOM 2309 N N . ALA A 1 283 ? -18.558 17.131 -4.230 1.00 87.56 283 ALA A N 1
ATOM 2310 C CA . ALA A 1 283 ? -19.043 18.276 -4.982 1.00 87.56 283 ALA A CA 1
ATOM 2311 C C . ALA A 1 283 ? -20.568 18.242 -5.101 1.00 87.56 283 ALA A C 1
ATOM 2313 O O . ALA A 1 283 ? -21.172 17.168 -5.166 1.00 87.56 283 ALA A O 1
ATOM 2314 N N . GLY A 1 284 ? -21.186 19.420 -5.130 1.00 86.25 284 GLY A N 1
ATOM 2315 C CA . GLY A 1 284 ? -22.608 19.565 -5.438 1.00 86.25 284 GLY A CA 1
ATOM 2316 C C . GLY A 1 284 ? -22.903 19.387 -6.930 1.00 86.25 284 GLY A C 1
ATOM 2317 O O . GLY A 1 284 ? -22.001 19.202 -7.751 1.00 86.25 284 GLY A O 1
ATOM 2318 N N . ASN A 1 285 ? -24.175 19.514 -7.311 1.00 83.81 285 ASN A N 1
ATOM 2319 C CA . ASN A 1 285 ? -24.606 19.391 -8.711 1.00 83.81 285 ASN A CA 1
ATOM 2320 C C . ASN A 1 285 ? -23.937 20.412 -9.658 1.00 83.81 285 ASN A C 1
ATOM 2322 O O . ASN A 1 285 ? -23.716 20.132 -10.835 1.00 83.81 285 ASN A O 1
ATOM 2326 N N . ASN A 1 286 ? -23.558 21.577 -9.127 1.00 86.56 286 ASN A N 1
ATOM 2327 C CA . ASN A 1 286 ? -22.872 22.633 -9.874 1.00 86.56 286 ASN A CA 1
ATOM 2328 C C . ASN A 1 286 ? -21.361 22.387 -10.038 1.00 86.56 286 ASN A C 1
ATOM 2330 O O . ASN A 1 286 ? -20.692 23.204 -10.656 1.00 86.56 286 ASN A O 1
ATOM 2334 N N . HIS A 1 287 ? -20.830 21.261 -9.545 1.00 82.12 287 HIS A N 1
ATOM 2335 C CA . HIS A 1 287 ? -19.395 20.938 -9.466 1.00 82.12 287 HIS A CA 1
ATOM 2336 C C . HIS A 1 287 ? -18.602 21.772 -8.448 1.00 82.12 287 HIS A C 1
ATOM 2338 O O . HIS A 1 287 ? -17.387 21.608 -8.342 1.00 82.12 287 HIS A O 1
ATOM 2344 N N . ASP A 1 288 ? -19.278 22.603 -7.654 1.00 88.81 288 ASP A N 1
ATOM 2345 C CA . ASP A 1 288 ? -18.658 23.319 -6.543 1.00 88.81 288 ASP A CA 1
ATOM 2346 C C . ASP A 1 288 ? -18.253 22.336 -5.439 1.00 88.81 288 ASP A C 1
ATOM 2348 O O . ASP A 1 288 ? -19.058 21.506 -4.998 1.00 88.81 288 ASP A O 1
ATOM 2352 N N . ALA A 1 289 ? -16.995 22.426 -5.001 1.00 89.31 289 ALA A N 1
ATOM 2353 C CA . ALA A 1 289 ? -16.464 21.596 -3.929 1.00 89.31 289 ALA A CA 1
ATOM 2354 C C . ALA A 1 289 ? -17.119 21.968 -2.590 1.00 89.31 289 ALA A C 1
ATOM 2356 O O . ALA A 1 289 ? -17.068 23.113 -2.142 1.00 89.31 289 ALA A O 1
ATOM 2357 N N . ILE A 1 290 ? -17.708 20.966 -1.947 1.00 89.19 290 ILE A N 1
ATOM 2358 C CA . ILE A 1 290 ? -18.353 21.058 -0.638 1.00 89.19 290 ILE A CA 1
ATOM 2359 C C . ILE A 1 290 ? -17.327 20.882 0.483 1.00 89.19 290 ILE A C 1
ATOM 2361 O O . ILE A 1 290 ? -17.341 21.614 1.471 1.00 89.19 290 ILE A O 1
ATOM 2365 N N . GLY A 1 291 ? -16.448 19.893 0.340 1.00 91.88 291 GLY A N 1
ATOM 2366 C CA . GLY A 1 291 ? -15.467 19.542 1.357 1.00 91.88 291 GLY A CA 1
ATOM 2367 C C . GLY A 1 291 ? -14.622 18.341 0.957 1.00 91.88 291 GLY A C 1
ATOM 2368 O O . GLY A 1 291 ? -14.846 17.717 -0.086 1.00 91.88 291 GLY A O 1
ATOM 2369 N N . VAL A 1 292 ? -13.640 18.033 1.796 1.00 94.12 292 VAL A N 1
ATOM 2370 C CA . VAL A 1 292 ? -12.687 16.938 1.587 1.00 94.12 292 VAL A CA 1
ATOM 2371 C C . VAL A 1 292 ? -13.114 15.739 2.421 1.00 94.12 292 VAL A C 1
ATOM 2373 O O . VAL A 1 292 ? -13.386 15.882 3.608 1.00 94.12 292 VAL A O 1
ATOM 2376 N N . VAL A 1 293 ? -13.190 14.560 1.809 1.00 94.50 293 VAL A N 1
ATOM 2377 C CA . VAL A 1 293 ? -13.458 13.311 2.522 1.00 94.50 293 VAL A CA 1
ATOM 2378 C C . VAL A 1 293 ? -12.253 12.972 3.391 1.00 94.50 293 VAL A C 1
ATOM 2380 O O . VAL A 1 293 ? -11.141 12.812 2.890 1.00 94.50 293 VAL A O 1
ATOM 2383 N N . GLU A 1 294 ? -12.494 12.828 4.687 1.00 94.69 294 GLU A N 1
ATOM 2384 C CA . GLU A 1 294 ? -11.475 12.434 5.654 1.00 94.69 294 GLU A CA 1
ATOM 2385 C C . GLU A 1 294 ? -11.371 10.908 5.727 1.00 94.69 294 GLU A C 1
ATOM 2387 O O . GLU A 1 294 ? -12.352 10.180 5.538 1.00 94.69 294 GLU A O 1
ATOM 2392 N N . ASN A 1 295 ? -10.171 10.409 6.013 1.00 93.94 295 ASN A N 1
ATOM 2393 C CA . ASN A 1 295 ? -9.963 8.997 6.297 1.00 93.94 295 ASN A CA 1
ATOM 2394 C C . ASN A 1 295 ? -10.091 8.768 7.812 1.00 93.94 295 ASN A C 1
ATOM 2396 O O . ASN A 1 295 ? -9.214 9.204 8.559 1.00 93.94 295 ASN A O 1
ATOM 2400 N N . PRO A 1 296 ? -11.133 8.066 8.293 1.00 93.31 296 PRO A N 1
ATOM 2401 C CA . PRO A 1 296 ? -11.306 7.824 9.723 1.00 93.31 296 PRO A CA 1
ATOM 2402 C C . PRO A 1 296 ? -10.322 6.781 10.287 1.00 93.31 296 PRO A C 1
ATOM 2404 O O . PRO A 1 296 ? -10.322 6.541 11.493 1.00 93.31 296 PRO A O 1
ATOM 2407 N N . PHE A 1 297 ? -9.499 6.141 9.446 1.00 90.12 297 PHE A N 1
ATOM 2408 C CA . PHE A 1 297 ? -8.580 5.076 9.841 1.00 90.12 297 PHE A CA 1
ATOM 2409 C C . PHE A 1 297 ? -7.120 5.559 9.811 1.00 90.12 297 PHE A C 1
ATOM 2411 O O . PHE A 1 297 ? -6.522 5.607 8.732 1.00 90.12 297 PHE A O 1
ATOM 2418 N N . PRO A 1 298 ? -6.496 5.848 10.971 1.00 82.88 298 PRO A N 1
ATOM 2419 C CA . PRO A 1 298 ? -5.151 6.436 11.027 1.00 82.88 298 PRO A CA 1
ATOM 2420 C C . PRO A 1 298 ? -4.056 5.531 10.440 1.00 82.88 298 PRO A C 1
ATOM 2422 O O . PRO A 1 298 ? -3.034 6.023 9.977 1.00 82.88 298 PRO A O 1
ATOM 2425 N N . ASN A 1 299 ? -4.286 4.214 10.409 1.00 83.75 299 ASN A N 1
ATOM 2426 C CA . ASN A 1 299 ? -3.324 3.218 9.922 1.00 83.75 299 ASN A CA 1
ATOM 2427 C C . ASN A 1 299 ? -3.571 2.784 8.466 1.00 83.75 299 ASN A C 1
ATOM 2429 O O . ASN A 1 299 ? -2.973 1.814 7.999 1.00 83.75 299 ASN A O 1
ATOM 2433 N N . ILE A 1 300 ? -4.480 3.450 7.751 1.00 85.88 300 ILE A N 1
ATOM 2434 C CA . ILE A 1 300 ? -4.776 3.163 6.345 1.00 85.88 300 ILE A CA 1
ATOM 2435 C C . ILE A 1 300 ? -4.331 4.354 5.505 1.00 85.88 300 ILE A C 1
ATOM 2437 O O . ILE A 1 300 ? -4.597 5.501 5.850 1.00 85.88 300 ILE A O 1
ATOM 2441 N N . TYR A 1 301 ? -3.675 4.098 4.376 1.00 90.19 301 TYR A N 1
ATOM 2442 C CA . TYR A 1 301 ? -3.358 5.163 3.429 1.00 90.19 301 TYR A CA 1
ATOM 2443 C C . TYR A 1 301 ? -4.648 5.751 2.848 1.00 90.19 301 TYR A C 1
ATOM 2445 O O . TYR A 1 301 ? -5.527 5.004 2.418 1.00 90.19 301 TYR A O 1
ATOM 2453 N N . TYR A 1 302 ? -4.735 7.082 2.758 1.00 91.06 302 TYR A N 1
ATOM 2454 C CA . TYR A 1 302 ? -5.885 7.790 2.169 1.00 91.06 302 TYR A CA 1
ATOM 2455 C C . TYR A 1 302 ? -6.306 7.202 0.822 1.00 91.06 302 TYR A C 1
ATOM 2457 O O . TYR A 1 302 ? -7.479 6.943 0.584 1.00 91.06 302 TYR A O 1
ATOM 2465 N N . LYS A 1 303 ? -5.323 6.903 -0.026 1.00 90.25 303 LYS A N 1
ATOM 2466 C CA . LYS A 1 303 ? -5.521 6.311 -1.345 1.00 90.25 303 LYS A CA 1
ATOM 2467 C C . LYS A 1 303 ? -6.163 4.916 -1.303 1.00 90.25 303 LYS A C 1
ATOM 2469 O O . LYS A 1 303 ? -7.063 4.641 -2.092 1.00 90.25 303 LYS A O 1
ATOM 2474 N N . ASP A 1 304 ? -5.767 4.060 -0.361 1.00 91.75 304 ASP A N 1
ATOM 2475 C CA . ASP A 1 304 ? -6.369 2.731 -0.175 1.00 91.75 304 ASP A CA 1
ATOM 2476 C C . ASP A 1 304 ? -7.808 2.852 0.357 1.00 91.75 304 ASP A C 1
ATOM 2478 O O . ASP A 1 304 ? -8.712 2.151 -0.106 1.00 91.75 304 ASP A O 1
ATOM 2482 N N . TYR A 1 305 ? -8.048 3.788 1.282 1.00 94.44 305 TYR A N 1
ATOM 2483 C CA . TYR A 1 305 ? -9.387 4.101 1.784 1.00 94.44 305 TYR A CA 1
ATOM 2484 C C . TYR A 1 305 ? -10.306 4.613 0.664 1.00 94.44 305 TYR A C 1
ATOM 2486 O O . TYR A 1 305 ? -11.380 4.054 0.455 1.00 94.44 305 TYR A O 1
ATOM 2494 N N . PHE A 1 306 ? -9.864 5.603 -0.115 1.00 93.50 306 PHE A N 1
ATOM 2495 C CA . PHE A 1 306 ? -10.614 6.175 -1.235 1.00 93.50 306 PHE A CA 1
ATOM 2496 C C . PHE A 1 306 ? -10.926 5.147 -2.318 1.00 93.50 306 PHE A C 1
ATOM 2498 O O . PHE A 1 306 ? -12.061 5.081 -2.791 1.00 93.50 306 PHE A O 1
ATOM 2505 N N . PHE A 1 307 ? -9.950 4.313 -2.682 1.00 90.75 307 PHE A N 1
ATOM 2506 C CA . PHE A 1 307 ? -10.154 3.261 -3.672 1.00 90.75 307 PHE A CA 1
ATOM 2507 C C . PHE A 1 307 ? -11.184 2.231 -3.194 1.00 90.75 307 PHE A C 1
ATOM 2509 O O . PHE A 1 307 ? -12.077 1.844 -3.946 1.00 90.75 307 PHE A O 1
ATOM 2516 N N . THR A 1 308 ? -11.109 1.844 -1.918 1.00 93.44 308 THR A N 1
ATOM 2517 C CA . THR A 1 308 ? -12.072 0.921 -1.303 1.00 93.44 308 THR A CA 1
ATOM 2518 C C . THR A 1 308 ? -13.465 1.533 -1.209 1.00 93.44 308 THR A C 1
ATOM 2520 O O . THR A 1 308 ? -14.443 0.857 -1.508 1.00 93.44 308 THR A O 1
ATOM 2523 N N . LEU A 1 309 ? -13.565 2.810 -0.833 1.00 93.75 309 LEU A N 1
ATOM 2524 C CA . LEU A 1 309 ? -14.831 3.529 -0.726 1.00 93.75 309 LEU A CA 1
ATOM 2525 C C . LEU A 1 309 ? -15.519 3.651 -2.092 1.00 93.75 309 LEU A C 1
ATOM 2527 O O . LEU A 1 309 ? -16.708 3.370 -2.190 1.00 93.75 309 LEU A O 1
ATOM 2531 N N . ILE A 1 310 ? -14.785 4.004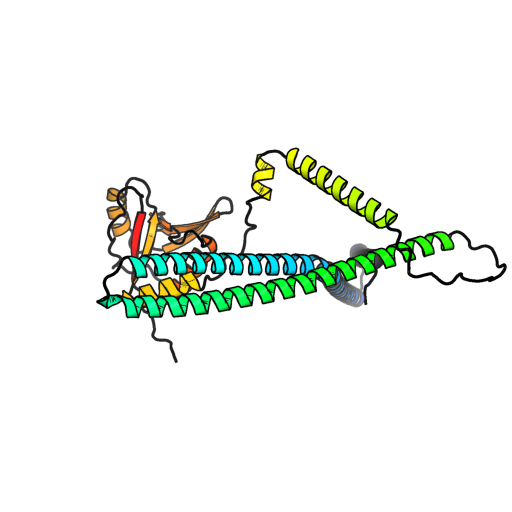 -3.154 1.00 90.06 310 ILE A N 1
ATOM 2532 C CA . ILE A 1 310 ? -15.331 4.067 -4.522 1.00 90.06 310 ILE A CA 1
ATOM 2533 C C . ILE A 1 310 ? -15.855 2.699 -4.962 1.00 90.06 310 ILE A C 1
ATOM 2535 O O . ILE A 1 310 ? -16.949 2.616 -5.515 1.00 90.06 310 ILE A O 1
ATOM 2539 N N . ASP A 1 311 ? -15.080 1.636 -4.741 1.00 88.25 311 ASP A N 1
ATOM 2540 C CA . ASP A 1 311 ? -15.481 0.273 -5.101 1.00 88.25 311 ASP A CA 1
ATOM 2541 C C . ASP A 1 311 ? -16.729 -0.170 -4.323 1.00 88.25 311 ASP A C 1
ATOM 2543 O O . ASP A 1 311 ? -17.689 -0.679 -4.898 1.00 88.25 311 ASP A O 1
ATOM 2547 N N . PHE A 1 312 ? -16.764 0.117 -3.021 1.00 89.31 312 PHE A N 1
ATOM 2548 C CA . PHE A 1 312 ? -17.899 -0.185 -2.155 1.00 89.31 312 PHE A CA 1
ATOM 2549 C C . PHE A 1 312 ? -19.178 0.553 -2.583 1.00 89.31 312 PHE A C 1
ATOM 2551 O O . PHE A 1 312 ? -20.244 -0.054 -2.648 1.00 89.31 312 PHE A O 1
ATOM 2558 N N . LEU A 1 313 ? -19.067 1.833 -2.952 1.00 86.62 313 LEU A N 1
ATOM 2559 C CA . LEU A 1 313 ? -20.188 2.638 -3.450 1.00 86.62 313 LEU A CA 1
ATOM 2560 C C . LEU A 1 313 ? -20.710 2.177 -4.824 1.00 86.62 313 LEU A C 1
ATOM 2562 O O . LEU A 1 313 ? -21.860 2.452 -5.154 1.00 86.62 313 LEU A O 1
ATOM 2566 N N . LYS A 1 314 ? -19.892 1.486 -5.634 1.00 79.44 314 LYS A N 1
ATOM 2567 C CA . LYS A 1 314 ? -20.323 0.894 -6.916 1.00 79.44 314 LYS A CA 1
ATOM 2568 C C . LYS A 1 314 ? -21.061 -0.434 -6.751 1.00 79.44 314 LYS A C 1
ATOM 2570 O O . LYS A 1 314 ? -21.891 -0.756 -7.591 1.00 79.44 314 LYS A O 1
ATOM 2575 N N . LEU A 1 315 ? -20.715 -1.217 -5.725 1.00 56.16 315 LEU A N 1
ATOM 2576 C CA . LEU A 1 315 ? -21.298 -2.543 -5.472 1.00 56.16 315 LEU A CA 1
ATOM 2577 C C . LEU A 1 315 ? -22.708 -2.487 -4.880 1.00 56.16 315 LEU A C 1
ATOM 2579 O O . LEU A 1 315 ? -23.441 -3.466 -4.960 1.00 56.16 315 LEU A O 1
ATOM 2583 N N . SER A 1 316 ? -23.106 -1.362 -4.295 1.00 54.00 316 SER A N 1
ATOM 2584 C CA . SER A 1 316 ? -24.514 -1.113 -4.008 1.00 54.00 316 SER A CA 1
ATOM 2585 C C . SER A 1 316 ? -25.260 -0.895 -5.320 1.00 54.00 316 SER A C 1
ATOM 2587 O O . SER A 1 316 ? -24.768 -0.118 -6.136 1.00 54.00 316 SER A O 1
ATOM 2589 N N . THR A 1 317 ? -26.410 -1.543 -5.544 1.00 40.75 317 THR A N 1
ATOM 2590 C CA . THR A 1 317 ? -27.241 -1.297 -6.732 1.00 40.75 317 THR A CA 1
ATOM 2591 C C . THR A 1 317 ? -27.692 0.160 -6.747 1.00 40.75 317 THR A C 1
ATOM 2593 O O . THR A 1 317 ? -28.679 0.564 -6.139 1.00 40.75 317 THR A O 1
ATOM 2596 N N . VAL A 1 318 ? -26.895 0.986 -7.414 1.00 42.31 318 VAL A N 1
ATOM 2597 C CA . VAL A 1 318 ? -27.222 2.355 -7.775 1.00 42.31 318 VAL A CA 1
ATOM 2598 C C . VAL A 1 318 ? -27.776 2.249 -9.187 1.00 42.31 318 VAL A C 1
ATOM 2600 O O . VAL A 1 318 ? -27.027 2.234 -10.164 1.00 42.31 318 VAL A O 1
ATOM 2603 N N . GLU A 1 319 ? -29.089 2.037 -9.282 1.00 29.56 319 GLU A N 1
ATOM 2604 C CA . GLU A 1 319 ? -29.801 2.059 -10.557 1.00 29.56 319 GLU A CA 1
ATOM 2605 C C . GLU A 1 319 ? -29.565 3.429 -11.223 1.00 29.56 319 GLU A C 1
ATOM 2607 O O . GLU A 1 319 ? -30.004 4.461 -10.724 1.00 29.56 319 GLU A O 1
ATOM 2612 N N . GLU A 1 320 ? -28.830 3.405 -12.338 1.00 28.86 320 GLU A N 1
ATOM 2613 C CA . GLU A 1 320 ? -28.430 4.529 -13.195 1.00 28.86 320 GLU A CA 1
ATOM 2614 C C . GLU A 1 320 ? -27.359 5.497 -12.664 1.00 28.86 320 GLU A C 1
ATOM 2616 O O . GLU A 1 320 ? -27.275 5.836 -11.488 1.00 28.86 320 GLU A O 1
ATOM 2621 N N . TYR A 1 321 ? -26.523 5.968 -13.604 1.00 38.72 321 TYR A N 1
ATOM 2622 C CA . TYR A 1 321 ? -25.556 7.058 -13.445 1.00 38.72 321 TYR A CA 1
ATOM 2623 C C . TYR A 1 321 ? -26.285 8.322 -12.998 1.00 38.72 321 TYR A C 1
ATOM 2625 O O . TYR A 1 321 ? -26.634 9.182 -13.806 1.00 38.72 321 TYR A O 1
ATOM 2633 N N . MET A 1 322 ? -26.566 8.415 -11.707 1.00 31.19 322 MET A N 1
ATOM 2634 C CA . MET A 1 322 ? -27.429 9.452 -11.210 1.00 31.19 322 MET A CA 1
ATOM 2635 C C . MET A 1 322 ? -27.150 9.803 -9.744 1.00 31.19 322 MET A C 1
ATOM 2637 O O . MET A 1 322 ? -26.507 9.071 -8.996 1.00 31.19 322 MET A O 1
ATOM 2641 N N . PRO A 1 323 ? -27.518 11.034 -9.393 1.00 33.09 323 PRO A N 1
ATOM 2642 C CA . PRO A 1 323 ? -26.987 11.756 -8.260 1.00 33.09 323 PRO A CA 1
ATOM 2643 C C . PRO A 1 323 ? -27.197 11.146 -6.857 1.00 33.09 323 PRO A C 1
ATOM 2645 O O . PRO A 1 323 ? -28.196 10.474 -6.621 1.00 33.09 323 PRO A O 1
ATOM 2648 N N . VAL A 1 324 ? -26.320 11.467 -5.886 1.00 38.91 324 VAL A N 1
ATOM 2649 C CA . VAL A 1 324 ? -26.472 11.006 -4.486 1.00 38.91 324 VAL A CA 1
ATOM 2650 C C . VAL A 1 324 ? -27.838 11.426 -3.909 1.00 38.91 324 VAL A C 1
ATOM 2652 O O . VAL A 1 324 ? -28.193 12.605 -3.898 1.00 38.91 324 VAL A O 1
ATOM 2655 N N . ILE A 1 325 ? -28.579 10.417 -3.438 1.00 38.03 325 ILE A N 1
ATOM 2656 C CA . ILE A 1 325 ? -29.994 10.405 -3.024 1.00 38.03 325 ILE A CA 1
ATOM 2657 C C . ILE A 1 325 ? -30.347 11.509 -1.989 1.00 38.03 325 ILE A C 1
ATOM 2659 O O . ILE A 1 325 ? -29.541 11.799 -1.101 1.00 38.03 325 ILE A O 1
ATOM 2663 N N . PRO A 1 326 ? -31.579 12.077 -2.001 1.00 36.59 326 PRO A N 1
ATOM 2664 C CA . PRO A 1 326 ? -31.967 13.290 -1.259 1.00 36.59 326 PRO A CA 1
ATOM 2665 C C . PRO A 1 326 ? -32.032 13.173 0.274 1.00 36.59 326 PRO A C 1
ATOM 2667 O O . PRO A 1 326 ? -32.240 14.179 0.953 1.00 36.59 326 PRO A O 1
ATOM 2670 N N . ASN A 1 327 ? -31.826 11.985 0.848 1.00 40.91 327 ASN A N 1
ATOM 2671 C CA . ASN A 1 327 ? -32.088 11.709 2.267 1.00 40.91 327 ASN A CA 1
ATOM 2672 C C . ASN A 1 327 ? -30.816 11.559 3.117 1.00 40.91 327 ASN A C 1
ATOM 2674 O O . ASN A 1 327 ? -30.827 10.860 4.128 1.00 40.91 327 ASN A O 1
ATOM 2678 N N . SER A 1 328 ? -29.713 12.219 2.745 1.00 47.50 328 SER A N 1
ATOM 2679 C CA . SER A 1 328 ? -28.611 12.404 3.692 1.00 47.50 328 SER A CA 1
ATOM 2680 C C . SER A 1 328 ? -29.063 13.377 4.789 1.00 47.50 328 SER A C 1
ATOM 2682 O O . SER A 1 328 ? -29.207 14.581 4.540 1.00 47.50 328 SER A O 1
ATOM 2684 N N . GLU A 1 329 ? -29.320 12.870 5.986 1.00 50.44 329 GLU A N 1
ATOM 2685 C CA . GLU A 1 329 ? -29.372 13.700 7.188 1.00 50.44 329 GLU A CA 1
ATOM 2686 C C . GLU A 1 329 ? -27.934 13.996 7.619 1.00 50.44 329 GLU A C 1
ATOM 2688 O O . GLU A 1 329 ? -27.122 13.073 7.723 1.00 50.44 329 GLU A O 1
ATOM 2693 N N . LEU A 1 330 ? -27.608 15.270 7.847 1.00 55.19 330 LEU A N 1
ATOM 2694 C CA . LEU A 1 330 ? -26.366 15.630 8.526 1.00 55.19 330 LEU A CA 1
ATOM 2695 C C . LEU A 1 330 ? -26.487 15.204 9.991 1.00 55.19 330 LEU A C 1
ATOM 2697 O O . LEU A 1 330 ? -27.310 15.755 10.718 1.00 55.19 330 LEU A O 1
ATOM 2701 N N . ASP A 1 331 ? -25.672 14.238 10.402 1.00 53.50 331 ASP A N 1
ATOM 2702 C CA . ASP A 1 331 ? -25.582 13.804 11.798 1.00 53.50 331 ASP A CA 1
ATOM 2703 C C . ASP A 1 331 ? -24.611 14.688 12.601 1.00 53.50 331 ASP A C 1
ATOM 2705 O O . ASP A 1 331 ? -23.848 15.468 12.017 1.00 53.50 331 ASP A O 1
ATOM 2709 N N . ASP A 1 332 ? -24.674 14.587 13.929 1.00 54.88 332 ASP A N 1
ATOM 2710 C CA . ASP A 1 332 ? -23.993 15.467 14.885 1.00 54.88 332 ASP A CA 1
ATOM 2711 C C . ASP A 1 332 ? -22.521 15.769 14.549 1.00 54.88 332 ASP A C 1
ATOM 2713 O O . ASP A 1 332 ? -21.718 14.912 14.175 1.00 54.88 332 ASP A O 1
ATOM 2717 N N . THR A 1 333 ? -22.165 17.044 14.697 1.00 53.31 333 THR A N 1
ATOM 2718 C CA . THR A 1 333 ? -20.812 17.568 14.489 1.00 53.31 333 THR A CA 1
ATOM 2719 C C . THR A 1 333 ? -19.924 17.233 15.674 1.00 53.31 333 THR A C 1
ATOM 2721 O O . THR A 1 333 ? -20.278 17.546 16.811 1.00 53.31 333 THR A O 1
ATOM 2724 N N . LEU A 1 334 ? -18.723 16.717 15.412 1.00 58.59 334 LEU A N 1
ATOM 2725 C CA . LEU A 1 334 ? -17.630 16.740 16.384 1.00 58.59 334 LEU A CA 1
ATOM 2726 C C . LEU A 1 334 ? -17.243 18.207 16.611 1.00 58.59 334 LEU A C 1
ATOM 2728 O O . LEU A 1 334 ? -16.501 18.794 15.816 1.00 58.59 334 LEU A O 1
ATOM 2732 N N . ALA A 1 335 ? -17.827 18.824 17.641 1.00 51.41 335 ALA A N 1
ATOM 2733 C CA . ALA A 1 335 ? -17.699 20.250 17.917 1.00 51.41 335 ALA A CA 1
ATOM 2734 C C . ALA A 1 335 ? -16.220 20.683 17.899 1.00 51.41 335 ALA A C 1
ATOM 2736 O O . ALA A 1 335 ? -15.398 20.149 18.637 1.00 51.41 335 ALA A O 1
ATOM 2737 N N . GLY A 1 336 ? -15.889 21.636 17.019 1.00 63.25 336 GLY A N 1
ATOM 2738 C CA . GLY A 1 336 ? -14.546 22.216 16.888 1.00 63.25 336 GLY A CA 1
ATOM 2739 C C . GLY A 1 336 ? -13.627 21.597 15.826 1.00 63.25 336 GLY A C 1
ATOM 2740 O O . GLY A 1 336 ? -12.584 22.177 15.552 1.00 63.25 336 GLY A O 1
ATOM 2741 N N . THR A 1 337 ? -13.992 20.478 15.190 1.00 73.50 337 THR A N 1
ATOM 2742 C CA . THR A 1 337 ? -13.097 19.789 14.227 1.00 73.50 337 THR A CA 1
ATOM 2743 C C . THR A 1 337 ? -13.283 20.194 12.764 1.00 73.50 337 THR A C 1
ATOM 2745 O O . THR A 1 337 ? -12.465 19.835 11.926 1.00 73.50 337 THR A O 1
ATOM 2748 N N . GLY A 1 338 ? -14.355 20.915 12.426 1.00 82.88 338 GLY A N 1
ATOM 2749 C CA . GLY A 1 338 ? -14.696 21.183 11.023 1.00 82.88 338 GLY A CA 1
ATOM 2750 C C . GLY A 1 338 ? -15.290 19.978 10.285 1.00 82.88 338 GLY A C 1
ATOM 2751 O O . GLY A 1 338 ? -15.513 20.064 9.081 1.00 82.88 338 GLY A O 1
ATOM 2752 N N . ILE A 1 339 ? -15.544 18.859 10.977 1.00 85.56 339 ILE A N 1
ATOM 2753 C CA . ILE A 1 339 ? -15.996 17.609 10.360 1.00 85.56 339 ILE A CA 1
ATOM 2754 C C . ILE A 1 339 ? -17.521 17.485 10.423 1.00 85.56 339 ILE A C 1
ATOM 2756 O O . ILE A 1 339 ? -18.147 17.630 11.477 1.00 85.56 339 ILE A O 1
ATOM 2760 N N . VAL A 1 340 ? -18.107 17.165 9.274 1.00 86.25 340 VAL A N 1
ATOM 2761 C CA . VAL A 1 340 ? -19.523 16.858 9.068 1.00 86.25 340 VAL A CA 1
ATOM 2762 C C . VAL A 1 340 ? -19.644 15.453 8.483 1.00 86.25 340 VAL A C 1
ATOM 2764 O O . VAL A 1 340 ? -18.823 15.050 7.666 1.00 86.25 340 VAL A O 1
ATOM 2767 N N . PHE A 1 341 ? -20.683 14.706 8.856 1.00 85.81 341 PHE A N 1
ATOM 2768 C CA . PHE A 1 341 ? -20.951 13.389 8.278 1.00 85.81 341 PHE A CA 1
ATOM 2769 C C . PHE A 1 341 ? -22.062 13.459 7.230 1.00 85.81 341 PHE A C 1
ATOM 2771 O O . PHE A 1 341 ? -23.162 13.937 7.518 1.00 85.81 341 PHE A O 1
ATOM 2778 N N . ILE A 1 342 ? -21.808 12.918 6.035 1.00 84.50 342 ILE A N 1
ATOM 2779 C CA . ILE A 1 342 ? -22.868 12.609 5.067 1.00 84.50 342 ILE A CA 1
ATOM 2780 C C . ILE A 1 342 ? -23.284 11.150 5.240 1.00 84.50 342 ILE A C 1
ATOM 2782 O O . ILE A 1 342 ? -22.458 10.240 5.141 1.00 84.50 342 ILE A O 1
ATOM 2786 N N . LYS A 1 343 ? -24.583 10.930 5.475 1.00 86.12 343 LYS A N 1
ATOM 2787 C CA . LYS A 1 343 ? -25.203 9.603 5.413 1.00 86.12 343 LYS A CA 1
ATOM 2788 C C . LYS A 1 343 ? -25.460 9.227 3.954 1.00 86.12 343 LYS A C 1
ATOM 2790 O O . LYS A 1 343 ? -26.239 9.897 3.276 1.00 86.12 343 LYS A O 1
ATOM 2795 N N . VAL A 1 344 ? -24.845 8.146 3.488 1.00 83.56 344 VAL A N 1
ATOM 2796 C CA . VAL A 1 344 ? -25.115 7.552 2.171 1.00 83.56 344 VAL A CA 1
ATOM 2797 C C . VAL A 1 344 ? -25.909 6.275 2.386 1.00 83.56 344 VAL A C 1
ATOM 2799 O O . VAL A 1 344 ? -25.400 5.329 2.980 1.00 83.56 344 VAL A O 1
ATOM 2802 N N . LYS A 1 345 ? -27.170 6.258 1.944 1.00 82.44 345 LYS A N 1
ATOM 2803 C CA . LYS A 1 345 ? -28.032 5.074 2.041 1.00 82.44 345 LYS A CA 1
ATOM 2804 C C . LYS A 1 345 ? -27.528 3.997 1.083 1.00 82.44 345 LYS A C 1
ATOM 2806 O O . LYS A 1 345 ? -27.264 4.300 -0.075 1.00 82.44 345 LYS A O 1
ATOM 2811 N N . ILE A 1 346 ? -27.427 2.761 1.564 1.00 80.88 346 ILE A N 1
ATOM 2812 C CA . ILE A 1 346 ? -26.892 1.636 0.794 1.00 80.88 346 ILE A CA 1
ATOM 2813 C C . ILE A 1 346 ? -27.937 0.531 0.736 1.00 80.88 346 ILE A C 1
ATOM 2815 O O . ILE A 1 346 ? -28.425 0.077 1.769 1.00 80.88 346 ILE A O 1
ATOM 2819 N N . GLN A 1 347 ? -28.270 0.088 -0.476 1.00 76.38 347 GLN A N 1
ATOM 2820 C CA . GLN A 1 347 ? -28.962 -1.180 -0.673 1.00 76.38 347 GLN A CA 1
ATOM 2821 C C . GLN A 1 347 ? -27.902 -2.274 -0.734 1.00 76.38 347 GLN A C 1
ATOM 2823 O O . GLN A 1 347 ? -27.182 -2.412 -1.719 1.00 76.38 347 GLN A O 1
ATOM 2828 N N . VAL A 1 348 ? -27.751 -2.998 0.372 1.00 72.62 348 VAL A N 1
ATOM 2829 C CA . VAL A 1 348 ? -26.922 -4.200 0.400 1.00 72.62 348 VAL A CA 1
ATOM 2830 C C . VAL A 1 348 ? -27.771 -5.304 -0.214 1.00 72.62 348 VAL A C 1
ATOM 2832 O O . VAL A 1 348 ? -28.636 -5.865 0.463 1.00 72.62 348 VAL A O 1
ATOM 2835 N N . GLU A 1 349 ? -27.579 -5.584 -1.503 1.00 67.06 349 GLU A N 1
ATOM 2836 C CA . GLU A 1 349 ? -28.134 -6.807 -2.072 1.00 67.06 349 GLU A CA 1
ATOM 2837 C C . GLU A 1 349 ? -27.575 -7.981 -1.282 1.00 67.06 349 GLU A C 1
ATOM 2839 O O . GLU A 1 349 ? -26.367 -8.097 -1.064 1.00 67.06 349 GLU A O 1
ATOM 2844 N N . GLN A 1 350 ? -28.464 -8.850 -0.806 1.00 53.91 350 GLN A N 1
ATOM 2845 C CA . GLN A 1 350 ? -28.070 -10.114 -0.203 1.00 53.91 350 GLN A CA 1
ATOM 2846 C C . GLN A 1 350 ? -27.577 -11.056 -1.307 1.00 53.91 350 GLN A C 1
ATOM 2848 O O . GLN A 1 350 ? -28.169 -12.098 -1.562 1.00 53.91 350 GLN A O 1
ATOM 2853 N N . SER A 1 351 ? -26.495 -10.697 -1.994 1.00 43.41 351 SER A N 1
ATOM 2854 C CA . SER A 1 351 ? -25.778 -11.613 -2.868 1.00 43.41 351 SER A CA 1
ATOM 2855 C C . SER A 1 351 ? -24.858 -12.476 -2.003 1.00 43.41 351 SER A C 1
ATOM 2857 O O . SER A 1 351 ? -23.643 -12.294 -1.988 1.00 43.41 351 SER A O 1
ATOM 2859 N N . ILE A 1 352 ? -25.445 -13.378 -1.218 1.00 39.16 352 ILE A N 1
ATOM 2860 C CA . ILE A 1 352 ? -24.717 -14.514 -0.652 1.00 39.16 352 ILE A CA 1
ATOM 2861 C C . ILE A 1 352 ? -25.558 -15.766 -0.894 1.00 39.16 352 ILE A C 1
ATOM 2863 O O . ILE A 1 352 ? -26.451 -16.100 -0.113 1.00 39.16 352 ILE A O 1
ATOM 2867 N N . SER A 1 353 ? -25.242 -16.440 -1.998 1.00 33.94 353 SER A N 1
ATOM 2868 C CA . SER A 1 353 ? -25.150 -17.899 -2.045 1.00 33.94 353 SER A CA 1
ATOM 2869 C C . SER A 1 353 ? -23.692 -18.259 -2.258 1.00 33.94 353 SER A C 1
ATOM 2871 O O . SER A 1 353 ? -23.147 -17.731 -3.258 1.00 33.94 353 SER A O 1
#

Sequence (353 aa):
MTINSKKAWGFLIFFIVLSISVFLIQAISNDLSNVLLVFFEFLKFVFAICIGLFIELLLSEESYQQEIQRVVVSAYRRISDIGKSISSMQEDIDQLIHRYPTNKLHEIETIKVRADEIANNVASSEDDWIDFLKKDIKALEEIEKRKKQIQKISNYSHKYTIQTSPIRQLEEFPEISNNVIDEKMIKSSEQRIEELRSEINALIESLPVAVRTLIDEEPLPRGGKKSEFVYQYLFHYAKENGFIRIPINVGSDINNRKIEITAMKPYRFLLQTACGTEIMTIAGNNHDAIGVVENPFPNIYYKDYFFTLIDFLKLSTVEEYMPVIPNSELDDTLAGTGIVFIKVKIQVEQSIS

pLDDT: mean 74.66, std 15.25, range [28.86, 94.69]